Protein AF-A0A968L2I6-F1 (afdb_monomer_lite)

Foldseek 3Di:
DDDFDWDDDDPDTDGPPQFFDDDDPPDGWGFPRDDPWTKTWDDDVVIFIFTDDDPFCWGWGDHPHDIDTHGPPDDDCPDPPPPPPCCDDVRERDPAAEEAEAQDDQEFDWDDDHRYTYTHAHEDDPRHDHHHDPVVVVCVVVVDDPDDDDPQWDDDPPDIDGNDDPLFWDDDPPDIGGDPDNPPPDDDDDPDDDDPDDPPDPDDPDDDDDPDPPPDDDADPVGDDPDDDDPDDPDDPDDDDDDDDDDDDDDDDPDDDDFPDDDDPPDPDGDPVDDDDPPDDDDDDDPDPDD

Structure (mmCIF, N/CA/C/O backbone):
data_AF-A0A968L2I6-F1
#
_entry.id   AF-A0A968L2I6-F1
#
loop_
_atom_site.group_PDB
_atom_site.id
_atom_site.type_symbol
_atom_site.label_atom_id
_atom_site.label_alt_id
_atom_site.label_comp_id
_atom_site.label_asym_id
_atom_site.label_entity_id
_atom_site.label_seq_id
_atom_site.pdbx_PDB_ins_code
_atom_site.Cartn_x
_atom_site.Cartn_y
_atom_site.Cartn_z
_atom_site.occupancy
_atom_site.B_iso_or_equiv
_atom_site.auth_seq_id
_atom_site.auth_comp_id
_atom_site.auth_asym_id
_atom_site.auth_atom_id
_atom_site.pdbx_PDB_model_num
ATOM 1 N N . MET A 1 1 ? 83.872 11.710 -75.119 1.00 38.16 1 MET A N 1
ATOM 2 C CA . MET A 1 1 ? 84.542 11.880 -73.808 1.00 38.16 1 MET A CA 1
ATOM 3 C C . MET A 1 1 ? 83.505 11.707 -72.706 1.00 38.16 1 MET A C 1
ATOM 5 O O . MET A 1 1 ? 82.575 12.501 -72.658 1.00 38.16 1 MET A O 1
ATOM 9 N N . LYS A 1 2 ? 83.602 10.667 -71.866 1.00 37.38 2 LYS A N 1
ATOM 10 C CA . LYS A 1 2 ? 82.741 10.540 -70.676 1.00 37.38 2 LYS A CA 1
ATOM 11 C C . LYS A 1 2 ? 83.342 11.423 -69.576 1.00 37.38 2 LYS A C 1
ATOM 13 O O . LYS A 1 2 ? 84.478 11.194 -69.177 1.00 37.38 2 LYS A O 1
ATOM 18 N N . LYS A 1 3 ? 82.634 12.479 -69.165 1.00 39.97 3 LYS A N 1
ATOM 19 C CA . LYS A 1 3 ? 83.051 13.332 -68.042 1.00 39.97 3 LYS A CA 1
ATOM 20 C C . LYS A 1 3 ? 82.722 12.594 -66.744 1.00 39.97 3 LYS A C 1
ATOM 22 O O . LYS A 1 3 ? 81.550 12.358 -66.469 1.00 39.97 3 LYS A O 1
ATOM 27 N N . ASN A 1 4 ? 83.741 12.223 -65.975 1.00 43.00 4 ASN A N 1
ATOM 28 C CA . ASN A 1 4 ? 83.553 11.657 -64.641 1.00 43.00 4 ASN A CA 1
ATOM 29 C C . ASN A 1 4 ? 83.166 12.794 -63.685 1.00 43.00 4 ASN A C 1
ATOM 31 O O . ASN A 1 4 ? 83.882 13.792 -63.598 1.00 43.00 4 ASN A O 1
ATOM 35 N N . ILE A 1 5 ? 82.031 12.654 -63.000 1.00 48.44 5 ILE A N 1
ATOM 36 C CA . ILE A 1 5 ? 81.602 13.570 -61.939 1.00 48.44 5 ILE A CA 1
ATOM 37 C C . ILE A 1 5 ? 82.098 12.986 -60.619 1.00 48.44 5 ILE A C 1
ATOM 39 O O . ILE A 1 5 ? 81.819 11.830 -60.306 1.00 48.44 5 ILE A O 1
ATOM 43 N N . TRP A 1 6 ? 82.843 13.784 -59.864 1.00 46.41 6 TRP A N 1
ATOM 44 C CA . TRP A 1 6 ? 83.357 13.408 -58.555 1.00 46.41 6 TRP A CA 1
ATOM 45 C C . TRP A 1 6 ? 82.582 14.155 -57.478 1.00 46.41 6 TRP A C 1
ATOM 47 O O . TRP A 1 6 ? 82.423 15.372 -57.570 1.00 46.41 6 TRP A O 1
ATOM 57 N N . LEU A 1 7 ? 82.120 13.434 -56.458 1.00 48.84 7 LEU A N 1
ATOM 58 C CA . LEU A 1 7 ? 81.503 14.030 -55.280 1.00 48.84 7 LEU A CA 1
ATOM 59 C C . LEU A 1 7 ? 82.394 13.755 -54.069 1.00 48.84 7 LEU A C 1
ATOM 61 O O . LEU A 1 7 ? 82.729 12.606 -53.784 1.00 48.84 7 LEU A O 1
ATOM 65 N N . LEU A 1 8 ? 82.789 14.821 -53.377 1.00 43.03 8 LEU A N 1
ATOM 66 C CA . LEU A 1 8 ? 83.585 14.742 -52.160 1.00 43.03 8 LEU A CA 1
ATOM 67 C C . LEU A 1 8 ? 82.647 14.562 -50.968 1.00 43.03 8 LEU A C 1
ATOM 69 O O . LEU A 1 8 ? 81.871 15.462 -50.650 1.00 43.03 8 LEU A O 1
ATOM 73 N N . VAL A 1 9 ? 82.738 13.421 -50.291 1.00 43.94 9 VAL A N 1
ATOM 74 C CA . VAL A 1 9 ? 82.023 13.182 -49.034 1.00 43.94 9 VAL A CA 1
ATOM 75 C C . VAL A 1 9 ? 83.033 12.634 -48.028 1.00 43.94 9 VAL A C 1
ATOM 77 O O . VAL A 1 9 ? 83.566 11.545 -48.204 1.00 43.94 9 VAL A O 1
ATOM 80 N N . ILE A 1 10 ? 83.340 13.448 -47.009 1.00 45.69 10 ILE A N 1
ATOM 81 C CA . ILE A 1 10 ? 84.170 13.130 -45.826 1.00 45.69 10 ILE A CA 1
ATOM 82 C C . ILE A 1 10 ? 85.471 12.359 -46.134 1.00 45.69 10 ILE A C 1
ATOM 84 O O . ILE A 1 10 ? 85.678 11.224 -45.717 1.00 45.69 10 ILE A O 1
ATOM 88 N N . GLY A 1 11 ? 86.390 13.017 -46.844 1.00 44.00 11 GLY A N 1
ATOM 89 C CA . GLY A 1 11 ? 87.806 12.625 -46.870 1.00 44.00 11 GLY A CA 1
ATOM 90 C C . GLY A 1 11 ? 88.205 11.514 -47.847 1.00 44.00 11 GLY A C 1
ATOM 91 O O . GLY A 1 11 ? 89.397 11.243 -47.961 1.00 44.00 11 GLY A O 1
ATOM 92 N N . PHE A 1 12 ? 87.273 10.932 -48.606 1.00 39.78 12 PHE A N 1
ATOM 93 C CA . PHE A 1 12 ? 87.591 9.993 -49.686 1.00 39.78 12 PHE A CA 1
ATOM 94 C C . PHE A 1 12 ? 86.965 10.431 -51.016 1.00 39.78 12 PHE A C 1
ATOM 96 O O . PHE A 1 12 ? 85.845 10.940 -51.065 1.00 39.78 12 PHE A O 1
ATOM 103 N N . TRP A 1 13 ? 87.707 10.231 -52.110 1.00 39.91 13 TRP A N 1
ATOM 104 C CA . TRP A 1 13 ? 87.219 10.445 -53.473 1.00 39.91 13 TRP A CA 1
ATOM 105 C C . TRP A 1 13 ? 86.487 9.192 -53.945 1.00 39.91 13 TRP A C 1
ATOM 107 O O . TRP A 1 13 ? 87.105 8.145 -54.131 1.00 39.91 13 TRP A O 1
ATOM 117 N N . LEU A 1 14 ? 85.176 9.290 -54.158 1.00 45.28 14 LEU A N 1
ATOM 118 C CA . LEU A 1 14 ? 84.393 8.188 -54.706 1.00 45.28 14 LEU A CA 1
ATOM 119 C C . LEU A 1 14 ? 84.293 8.337 -56.232 1.00 45.28 14 LEU A C 1
ATOM 121 O O . LEU A 1 14 ? 83.717 9.305 -56.732 1.00 45.28 14 LEU A O 1
ATOM 125 N N . LEU A 1 15 ? 84.860 7.385 -56.979 1.00 43.94 15 LEU A N 1
ATOM 126 C CA . LEU A 1 15 ? 84.740 7.334 -58.437 1.00 43.94 15 LEU A CA 1
ATOM 127 C C . LEU A 1 15 ? 83.341 6.823 -58.804 1.00 43.94 15 LEU A C 1
ATOM 129 O O . LEU A 1 15 ? 83.078 5.624 -58.732 1.00 43.94 15 LEU A O 1
ATOM 133 N N . VAL A 1 16 ? 82.448 7.709 -59.246 1.00 51.69 16 VAL A N 1
ATOM 134 C CA . VAL A 1 16 ? 81.136 7.307 -59.781 1.00 51.69 16 VAL A CA 1
ATOM 135 C C . VAL A 1 16 ? 81.305 6.905 -61.250 1.00 51.69 16 VAL A C 1
ATOM 137 O O . VAL A 1 16 ? 80.946 7.629 -62.178 1.00 51.69 16 VAL A O 1
ATOM 140 N N . ALA A 1 17 ? 81.929 5.751 -61.477 1.00 42.81 17 ALA A N 1
ATOM 141 C CA . ALA A 1 17 ? 82.069 5.164 -62.803 1.00 42.81 17 ALA A CA 1
ATOM 142 C C . ALA A 1 17 ? 80.874 4.251 -63.100 1.00 42.81 17 ALA A C 1
ATOM 144 O O . ALA A 1 17 ? 80.867 3.103 -62.689 1.00 42.81 17 ALA A O 1
ATOM 145 N N . GLY A 1 18 ? 79.879 4.762 -63.830 1.00 41.84 18 GLY A N 1
ATOM 146 C CA . GLY A 1 18 ? 79.006 4.023 -64.763 1.00 41.84 18 GLY A CA 1
ATOM 147 C C . GLY A 1 18 ? 78.283 2.724 -64.355 1.00 41.84 18 GLY A C 1
ATOM 148 O O . GLY A 1 18 ? 77.650 2.141 -65.230 1.00 41.84 18 GLY A O 1
ATOM 149 N N . GLY A 1 19 ? 78.344 2.255 -63.110 1.00 46.56 19 GLY A N 1
ATOM 150 C CA . GLY A 1 19 ? 77.667 1.039 -62.659 1.00 46.56 19 GLY A CA 1
ATOM 151 C C . GLY A 1 19 ? 77.573 0.981 -61.136 1.00 46.56 19 GLY A C 1
ATOM 152 O O . GLY A 1 19 ? 78.612 1.001 -60.494 1.00 46.56 19 GLY A O 1
ATOM 153 N N . ARG A 1 20 ? 76.332 0.935 -60.616 1.00 49.66 20 ARG A N 1
ATOM 154 C CA . ARG A 1 20 ? 75.852 0.743 -59.223 1.00 49.66 20 ARG A CA 1
ATOM 155 C C . ARG A 1 20 ? 76.591 1.482 -58.087 1.00 49.66 20 ARG A C 1
ATOM 157 O O . ARG A 1 20 ? 77.805 1.425 -57.953 1.00 49.66 20 ARG A O 1
ATOM 164 N N . TRP A 1 21 ? 75.843 2.148 -57.201 1.00 48.53 21 TRP A N 1
ATOM 165 C CA . TRP A 1 21 ? 76.433 2.748 -55.994 1.00 48.53 21 TRP A CA 1
ATOM 166 C C . TRP A 1 21 ? 76.985 1.647 -55.066 1.00 48.53 21 TRP A C 1
ATOM 168 O O . TRP A 1 21 ? 76.415 0.553 -55.023 1.00 48.53 21 TRP A O 1
ATOM 178 N N . PRO A 1 22 ? 78.080 1.890 -54.320 1.00 47.41 22 PRO A N 1
ATOM 179 C CA . PRO A 1 22 ? 78.619 0.894 -53.403 1.00 47.41 22 PRO A CA 1
ATOM 180 C C . PRO A 1 22 ? 77.610 0.555 -52.298 1.00 47.41 22 PRO A C 1
ATOM 182 O O . PRO A 1 22 ? 76.972 1.432 -51.716 1.00 47.41 22 PRO A O 1
ATOM 185 N N . VAL A 1 23 ? 77.481 -0.741 -52.012 1.00 48.22 23 VAL A N 1
ATOM 186 C CA . VAL A 1 23 ? 76.658 -1.277 -50.923 1.00 48.22 23 VAL A CA 1
ATOM 187 C C . VAL A 1 23 ? 77.297 -0.883 -49.594 1.00 48.22 23 VAL A C 1
ATOM 189 O O . VAL A 1 23 ? 78.404 -1.320 -49.286 1.00 48.22 23 VAL A O 1
ATOM 192 N N . VAL A 1 24 ? 76.592 -0.095 -48.788 1.00 48.12 24 VAL A N 1
ATOM 193 C CA . VAL A 1 24 ? 76.949 0.140 -47.385 1.00 48.12 24 VAL A CA 1
ATOM 194 C C . VAL A 1 24 ? 75.884 -0.548 -46.534 1.00 48.12 24 VAL A C 1
ATOM 196 O O . VAL A 1 24 ? 74.698 -0.256 -46.668 1.00 48.12 24 VAL A O 1
ATOM 199 N N . ASN A 1 25 ? 76.301 -1.493 -45.688 1.00 41.50 25 ASN A N 1
ATOM 200 C CA . ASN A 1 25 ? 75.457 -2.194 -44.709 1.00 41.50 25 ASN A CA 1
ATOM 201 C C . ASN A 1 25 ? 74.254 -2.971 -45.294 1.00 41.50 25 ASN A C 1
ATOM 203 O O . ASN A 1 25 ? 73.130 -2.838 -44.819 1.00 41.50 25 ASN A O 1
ATOM 207 N N . ALA A 1 26 ? 74.497 -3.812 -46.306 1.00 45.78 26 ALA A N 1
ATOM 208 C CA . ALA A 1 26 ? 73.537 -4.779 -46.866 1.00 45.78 26 ALA A CA 1
ATOM 209 C C . ALA A 1 26 ? 72.272 -4.213 -47.556 1.00 45.78 26 ALA A C 1
ATOM 211 O O . ALA A 1 26 ? 71.410 -4.992 -47.960 1.00 45.78 26 ALA A O 1
ATOM 212 N N . GLN A 1 27 ? 72.174 -2.898 -47.784 1.00 46.16 27 GLN A N 1
ATOM 213 C CA . GLN A 1 27 ? 71.141 -2.314 -48.650 1.00 46.16 27 GLN A CA 1
ATOM 214 C C . GLN A 1 27 ? 71.677 -2.066 -50.067 1.00 46.16 27 GLN A C 1
ATOM 216 O O . GLN A 1 27 ? 72.746 -1.485 -50.257 1.00 46.16 27 GLN A O 1
ATOM 221 N N . THR A 1 28 ? 70.948 -2.547 -51.077 1.00 46.19 28 THR A N 1
ATOM 222 C CA . THR A 1 28 ? 71.321 -2.428 -52.492 1.00 46.19 28 THR A CA 1
ATOM 223 C C . THR A 1 28 ? 70.852 -1.078 -53.042 1.00 46.19 28 THR A C 1
ATOM 225 O O . THR A 1 28 ? 69.655 -0.842 -53.160 1.00 46.19 28 THR A O 1
ATOM 228 N N . TYR A 1 29 ? 71.789 -0.195 -53.395 1.00 48.59 29 TYR A N 1
ATOM 229 C CA . TYR A 1 29 ? 71.501 1.110 -53.999 1.00 48.59 29 TYR A CA 1
ATOM 230 C C . TYR A 1 29 ? 71.738 1.038 -55.513 1.00 48.59 29 TYR A C 1
ATOM 232 O O . TYR A 1 29 ? 72.874 1.093 -55.988 1.00 48.59 29 TYR A O 1
ATOM 240 N N . ASP A 1 30 ? 70.664 0.864 -56.282 1.00 52.38 30 ASP A N 1
ATOM 241 C CA . ASP A 1 30 ? 70.746 0.679 -57.732 1.00 52.38 30 ASP A CA 1
ATOM 242 C C . ASP A 1 30 ? 70.540 1.993 -58.496 1.00 52.38 30 ASP A C 1
ATOM 244 O O . ASP A 1 30 ? 69.590 2.724 -58.214 1.00 52.38 30 ASP A O 1
ATOM 248 N N . HIS A 1 31 ? 71.385 2.267 -59.497 1.00 52.28 31 HIS A N 1
ATOM 249 C CA . HIS A 1 31 ? 71.040 3.212 -60.562 1.00 52.28 31 HIS A CA 1
ATOM 250 C C . HIS A 1 31 ? 70.651 2.404 -61.801 1.00 52.28 31 HIS A C 1
ATOM 252 O O . HIS A 1 31 ? 71.346 1.456 -62.165 1.00 52.28 31 HIS A O 1
ATOM 258 N N . SER A 1 32 ? 69.554 2.755 -62.473 1.00 50.75 32 SER A N 1
ATOM 259 C CA . SER A 1 32 ? 69.203 2.115 -63.742 1.00 50.75 32 SER A CA 1
ATOM 260 C C . SER A 1 32 ? 70.237 2.498 -64.803 1.00 50.75 32 SER A C 1
ATOM 262 O O . SER A 1 32 ? 70.308 3.651 -65.231 1.00 50.75 32 SER A O 1
ATOM 264 N N . ALA A 1 33 ? 71.073 1.549 -65.213 1.00 45.56 33 ALA A N 1
ATOM 265 C CA . ALA A 1 33 ? 72.043 1.771 -66.275 1.00 45.56 33 ALA A CA 1
ATOM 266 C C . ALA A 1 33 ? 71.316 2.035 -67.611 1.00 45.56 33 ALA A C 1
ATOM 268 O O . ALA A 1 33 ? 70.591 1.172 -68.098 1.00 45.56 33 ALA A O 1
ATOM 269 N N . GLY A 1 34 ? 71.526 3.214 -68.214 1.00 48.66 34 GLY A N 1
ATOM 270 C CA . GLY A 1 34 ? 71.165 3.479 -69.617 1.00 48.66 34 GLY A CA 1
ATOM 271 C C . GLY A 1 34 ? 70.007 4.444 -69.901 1.00 48.66 34 GLY A C 1
ATOM 272 O O . GLY A 1 34 ? 69.672 4.615 -71.068 1.00 48.66 34 GLY A O 1
ATOM 273 N N . THR A 1 35 ? 69.421 5.117 -68.908 1.00 44.59 35 THR A N 1
ATOM 274 C CA . THR A 1 35 ? 68.428 6.187 -69.140 1.00 44.59 35 THR A CA 1
ATOM 275 C C . THR A 1 35 ? 68.998 7.554 -68.746 1.00 44.59 35 THR A C 1
ATOM 277 O O . THR A 1 35 ? 69.835 7.653 -67.851 1.00 44.59 35 THR A O 1
ATOM 280 N N . SER A 1 36 ? 68.574 8.630 -69.417 1.00 51.94 36 SER A N 1
ATOM 281 C CA . SER A 1 36 ? 69.096 9.998 -69.221 1.00 51.94 36 SER A CA 1
ATOM 282 C C . SER A 1 36 ? 68.835 10.612 -67.830 1.00 51.94 36 SER A C 1
ATOM 284 O O . SER A 1 36 ? 69.220 11.755 -67.596 1.00 51.94 36 SER A O 1
ATOM 286 N N . TYR A 1 37 ? 68.208 9.878 -66.902 1.00 53.94 37 TYR A N 1
ATOM 287 C CA . TYR A 1 37 ? 67.769 10.369 -65.593 1.00 53.94 37 TYR A CA 1
ATOM 288 C C . TYR A 1 37 ? 68.077 9.324 -64.503 1.00 53.94 37 TYR A C 1
ATOM 290 O O . TYR A 1 37 ? 67.321 8.363 -64.356 1.00 53.94 37 TYR A O 1
ATOM 298 N N . PRO A 1 38 ? 69.189 9.457 -63.753 1.00 52.75 38 PRO A N 1
ATOM 299 C CA . PRO A 1 38 ? 69.567 8.474 -62.744 1.00 52.75 38 PRO A CA 1
ATOM 300 C C . PRO A 1 38 ? 68.576 8.488 -61.576 1.00 52.75 38 PRO A C 1
ATOM 302 O O . PRO A 1 38 ? 68.307 9.539 -60.995 1.00 52.75 38 PRO A O 1
ATOM 305 N N . SER A 1 39 ? 68.052 7.314 -61.226 1.00 57.56 39 SER A N 1
ATOM 306 C CA . SER A 1 39 ? 67.216 7.109 -60.045 1.00 57.56 39 SER A CA 1
ATOM 307 C C . SER A 1 39 ? 68.041 6.698 -58.825 1.00 57.56 39 SER A C 1
ATOM 309 O O . SER A 1 39 ? 69.108 6.097 -58.965 1.00 57.56 39 SER A O 1
ATOM 311 N N . PHE A 1 40 ? 67.531 6.979 -57.629 1.00 64.12 40 PHE A N 1
ATOM 312 C CA . PHE A 1 40 ? 68.106 6.532 -56.360 1.00 64.12 40 PHE A CA 1
ATOM 313 C C . PHE A 1 40 ? 67.032 5.865 -55.501 1.00 64.12 40 PHE A C 1
ATOM 315 O O . PHE A 1 40 ? 65.974 6.445 -55.296 1.00 64.12 40 PHE A O 1
ATOM 322 N N . ARG A 1 41 ? 67.299 4.666 -54.977 1.00 57.50 41 ARG A N 1
ATOM 323 C CA . ARG A 1 41 ? 66.356 3.891 -54.153 1.00 57.50 41 ARG A CA 1
ATOM 324 C C . ARG A 1 41 ? 66.873 3.738 -52.734 1.00 57.50 41 ARG A C 1
ATOM 326 O O . ARG A 1 41 ? 68.040 3.416 -52.566 1.00 57.50 41 ARG A O 1
ATOM 333 N N . ILE A 1 42 ? 66.013 3.899 -51.731 1.00 62.28 42 ILE A N 1
ATOM 334 C CA . ILE A 1 42 ? 66.326 3.593 -50.328 1.00 62.28 42 ILE A CA 1
ATOM 335 C C . ILE A 1 42 ? 65.386 2.486 -49.836 1.00 62.28 42 ILE A C 1
ATOM 337 O O . ILE A 1 42 ? 64.168 2.659 -49.865 1.00 62.28 42 ILE A O 1
ATOM 341 N N . GLY A 1 43 ? 65.947 1.378 -49.339 1.00 52.81 43 GLY A N 1
ATOM 342 C CA . GLY A 1 43 ? 65.196 0.276 -48.722 1.00 52.81 43 GLY A CA 1
ATOM 343 C C . GLY A 1 43 ? 65.043 -0.979 -49.590 1.00 52.81 43 GLY A C 1
ATOM 344 O O . GLY A 1 43 ? 65.490 -1.029 -50.732 1.00 52.81 43 GLY A O 1
ATOM 345 N N . VAL A 1 44 ? 64.417 -2.004 -49.009 1.00 55.31 44 VAL A N 1
ATOM 346 C CA . VAL A 1 44 ? 63.922 -3.212 -49.695 1.00 55.31 44 VAL A CA 1
ATOM 347 C C . VAL A 1 44 ? 62.393 -3.161 -49.703 1.00 55.31 44 VAL A C 1
ATOM 349 O O . VAL A 1 44 ? 61.829 -2.473 -48.857 1.00 55.31 44 VAL A O 1
ATOM 352 N N . ASP A 1 45 ? 61.736 -3.834 -50.651 1.00 46.28 45 ASP A N 1
ATOM 353 C CA . ASP A 1 45 ? 60.290 -3.696 -50.884 1.00 46.28 45 ASP A CA 1
ATOM 354 C C . ASP A 1 45 ? 59.433 -3.728 -49.593 1.00 46.28 45 ASP A C 1
ATOM 356 O O . ASP A 1 45 ? 59.535 -4.689 -48.823 1.00 46.28 45 ASP A O 1
ATOM 360 N N . PRO A 1 46 ? 58.556 -2.724 -49.363 1.00 52.38 46 PRO A N 1
ATOM 361 C CA . PRO A 1 46 ? 58.361 -1.522 -50.180 1.00 52.38 46 PRO A CA 1
ATOM 362 C C . PRO A 1 46 ? 59.516 -0.513 -50.015 1.00 52.38 46 PRO A C 1
ATOM 364 O O . PRO A 1 46 ? 59.815 -0.068 -48.907 1.00 52.38 46 PRO A O 1
ATOM 367 N N . TYR A 1 47 ? 60.145 -0.127 -51.130 1.00 50.31 47 TYR A N 1
ATOM 368 C CA . TYR A 1 47 ? 61.264 0.824 -51.160 1.00 50.31 47 TYR A CA 1
ATOM 369 C C . TYR A 1 47 ? 60.809 2.244 -51.524 1.00 50.31 47 TYR A C 1
ATOM 371 O O . TYR A 1 47 ? 59.765 2.447 -52.137 1.00 50.31 47 TYR A O 1
ATOM 379 N N . LEU A 1 48 ? 61.631 3.239 -51.192 1.00 58.19 48 LEU A N 1
ATOM 380 C CA . LEU A 1 48 ? 61.440 4.631 -51.596 1.00 58.19 48 LEU A CA 1
ATOM 381 C C . LEU A 1 48 ? 62.297 4.928 -52.841 1.00 58.19 48 LEU A C 1
ATOM 383 O O . LEU A 1 48 ? 63.522 4.950 -52.735 1.00 58.19 48 LEU A O 1
ATOM 387 N N . ASP A 1 49 ? 61.680 5.127 -54.013 1.00 58.16 49 ASP A N 1
ATOM 388 C CA . ASP A 1 49 ? 62.377 5.463 -55.274 1.00 58.16 49 ASP A CA 1
ATOM 389 C C . ASP A 1 49 ? 62.383 6.968 -55.534 1.00 58.16 49 ASP A C 1
ATOM 391 O O . ASP A 1 49 ? 61.326 7.583 -55.549 1.00 58.16 49 ASP A O 1
ATOM 395 N N . PHE A 1 50 ? 63.532 7.548 -55.850 1.00 62.09 50 PHE A N 1
ATOM 396 C CA . PHE A 1 50 ? 63.677 8.923 -56.311 1.00 62.09 50 PHE A CA 1
ATOM 397 C C . PHE A 1 50 ? 64.020 8.893 -57.800 1.00 62.09 50 PHE A C 1
ATOM 399 O O . PHE A 1 50 ? 65.158 8.612 -58.168 1.00 62.09 50 PHE A O 1
ATOM 406 N N . GLN A 1 51 ? 63.044 9.185 -58.665 1.00 58.56 51 GLN A N 1
ATOM 407 C CA . GLN A 1 51 ? 63.233 9.221 -60.120 1.00 58.56 51 GLN A CA 1
ATOM 408 C C . GLN A 1 51 ? 62.987 10.636 -60.662 1.00 58.56 51 GLN A C 1
ATOM 410 O O . GLN A 1 51 ? 61.879 11.151 -60.485 1.00 58.56 51 GLN A O 1
ATOM 415 N N . PRO A 1 52 ? 63.952 11.271 -61.352 1.00 52.94 52 PRO A N 1
ATOM 416 C CA . PRO A 1 52 ? 63.668 12.476 -62.118 1.00 52.94 52 PRO A CA 1
ATOM 417 C C . PRO A 1 52 ? 62.828 12.091 -63.343 1.00 52.94 52 PRO A C 1
ATOM 419 O O . PRO A 1 52 ? 63.252 11.271 -64.154 1.00 52.94 52 PRO A O 1
ATOM 422 N N . THR A 1 53 ? 61.633 12.664 -63.496 1.00 52.44 53 THR A N 1
ATOM 423 C CA . THR A 1 53 ? 60.879 12.578 -64.760 1.00 52.44 53 THR A CA 1
ATOM 424 C C . THR A 1 53 ? 61.288 13.722 -65.673 1.00 52.44 53 THR A C 1
ATOM 426 O O . THR A 1 53 ? 61.635 14.800 -65.191 1.00 52.44 53 THR A O 1
ATOM 429 N N . ALA A 1 54 ? 61.255 13.466 -66.982 1.00 53.62 54 ALA A N 1
ATOM 430 C CA . ALA A 1 54 ? 61.984 14.223 -67.992 1.00 53.62 54 ALA A CA 1
ATOM 431 C C . ALA A 1 54 ? 61.736 15.742 -68.039 1.00 53.62 54 ALA A C 1
ATOM 433 O O . ALA A 1 54 ? 62.541 16.400 -68.680 1.00 53.62 54 ALA A O 1
ATOM 434 N N . ASP A 1 55 ? 60.724 16.309 -67.359 1.00 47.88 55 ASP A N 1
ATOM 435 C CA . ASP A 1 55 ? 60.449 17.751 -67.480 1.00 47.88 55 ASP A CA 1
ATOM 436 C C . ASP A 1 55 ? 59.704 18.471 -66.331 1.00 47.88 55 ASP A C 1
ATOM 438 O O . ASP A 1 55 ? 59.136 19.535 -66.557 1.00 47.88 55 ASP A O 1
ATOM 442 N N . THR A 1 56 ? 59.677 17.989 -65.078 1.00 46.00 56 THR A N 1
ATOM 443 C CA . THR A 1 56 ? 58.929 18.747 -64.029 1.00 46.00 56 THR A CA 1
ATOM 444 C C . THR A 1 56 ? 59.572 18.901 -62.650 1.00 46.00 56 THR A C 1
ATOM 446 O O . THR A 1 56 ? 58.974 19.531 -61.779 1.00 46.00 56 THR A O 1
ATOM 449 N N . GLY A 1 57 ? 60.797 18.415 -62.410 1.00 50.81 57 GLY A N 1
ATOM 450 C CA . GLY A 1 57 ? 61.445 18.593 -61.098 1.00 50.81 57 GLY A CA 1
ATOM 451 C C . GLY A 1 57 ? 60.623 18.003 -59.944 1.00 50.81 57 GLY A C 1
ATOM 452 O O . GLY A 1 57 ? 60.614 18.553 -58.842 1.00 50.81 57 GLY A O 1
ATOM 453 N N . LEU A 1 58 ? 59.886 16.922 -60.211 1.00 53.66 58 LEU A N 1
ATOM 454 C CA . LEU A 1 58 ? 59.051 16.245 -59.231 1.00 53.66 58 LEU A CA 1
ATOM 455 C C . LEU A 1 58 ? 59.795 15.030 -58.646 1.00 53.66 58 LEU A C 1
ATOM 457 O O . LEU A 1 58 ? 60.346 14.230 -59.399 1.00 53.66 58 LEU A O 1
ATOM 461 N N . VAL A 1 59 ? 59.771 14.846 -57.323 1.00 63.50 59 VAL A N 1
ATOM 462 C CA . VAL A 1 59 ? 60.182 13.591 -56.667 1.00 63.50 59 VAL A CA 1
ATOM 463 C C . VAL A 1 59 ? 58.997 12.627 -56.680 1.00 63.50 59 VAL A C 1
ATOM 465 O O . VAL A 1 59 ? 57.955 12.933 -56.102 1.00 63.50 59 VAL A O 1
ATOM 468 N N . LYS A 1 60 ? 59.139 11.470 -57.333 1.00 59.75 60 LYS A N 1
ATOM 469 C CA . LYS A 1 60 ? 58.180 10.358 -57.230 1.00 59.75 60 LYS A CA 1
ATOM 470 C C . LYS A 1 60 ? 58.349 9.676 -55.862 1.00 59.75 60 LYS A C 1
ATOM 472 O O . LYS A 1 60 ? 59.471 9.516 -55.419 1.00 59.75 60 LYS A O 1
ATOM 477 N N . ILE A 1 61 ? 57.266 9.295 -55.191 1.00 65.75 61 ILE A N 1
ATOM 478 C CA . ILE A 1 61 ? 57.262 8.429 -54.000 1.00 65.75 61 ILE A CA 1
ATOM 479 C C . ILE A 1 61 ? 56.259 7.312 -54.273 1.00 65.75 61 ILE A C 1
ATOM 481 O O . ILE A 1 61 ? 55.113 7.599 -54.628 1.00 65.75 61 ILE A O 1
ATOM 485 N N . GLU A 1 62 ? 56.687 6.059 -54.125 1.00 55.28 62 GLU A N 1
ATOM 486 C CA . GLU A 1 62 ? 55.860 4.873 -54.353 1.00 55.28 62 GLU A CA 1
ATOM 487 C C . GLU A 1 62 ? 55.877 3.972 -53.115 1.00 55.28 62 GLU A C 1
ATOM 489 O O . GLU A 1 62 ? 56.939 3.589 -52.644 1.00 55.28 62 GLU A O 1
ATOM 494 N N . LEU A 1 63 ? 54.700 3.674 -52.562 1.00 59.53 63 LEU A N 1
ATOM 495 C CA . LEU A 1 63 ? 54.521 2.822 -51.381 1.00 59.53 63 LEU A CA 1
ATOM 496 C C . LEU A 1 63 ? 53.280 1.951 -51.597 1.00 59.53 63 LEU A C 1
ATOM 498 O O . LEU A 1 63 ? 52.180 2.477 -51.771 1.00 59.53 63 LEU A O 1
ATOM 502 N N . ASN A 1 64 ? 53.451 0.624 -51.588 1.00 50.97 64 ASN A N 1
ATOM 503 C CA . ASN A 1 64 ? 52.371 -0.369 -51.713 1.00 50.97 64 ASN A CA 1
ATOM 504 C C . ASN A 1 64 ? 51.378 -0.092 -52.867 1.00 50.97 64 ASN A C 1
ATOM 506 O O . ASN A 1 64 ? 50.164 -0.181 -52.686 1.00 50.97 64 ASN A O 1
ATOM 510 N N . GLY A 1 65 ? 51.892 0.270 -54.048 1.00 57.59 65 GLY A N 1
ATOM 511 C CA . GLY A 1 65 ? 51.092 0.482 -55.263 1.00 57.59 65 GLY A CA 1
ATOM 512 C C . GLY A 1 65 ? 50.479 1.879 -55.429 1.00 57.59 65 GLY A C 1
ATOM 513 O O . GLY A 1 65 ? 49.794 2.118 -56.421 1.00 57.59 65 GLY A O 1
ATOM 514 N N . TYR A 1 66 ? 50.731 2.818 -54.511 1.00 54.41 66 TYR A N 1
ATOM 515 C CA . TYR A 1 66 ? 50.338 4.223 -54.667 1.00 54.41 66 TYR A CA 1
ATOM 516 C C . TYR A 1 66 ? 51.535 5.096 -55.040 1.00 54.41 66 TYR A C 1
ATOM 518 O O . TYR A 1 66 ? 52.537 5.113 -54.328 1.00 54.41 66 TYR A O 1
ATOM 526 N N . VAL A 1 67 ? 51.398 5.865 -56.126 1.00 61.25 67 VAL A N 1
ATOM 527 C CA . VAL A 1 67 ? 52.422 6.777 -56.657 1.00 61.25 67 VAL A CA 1
ATOM 528 C C . VAL A 1 67 ? 51.994 8.234 -56.462 1.00 61.25 67 VAL A C 1
ATOM 530 O O . VAL A 1 67 ? 50.911 8.622 -56.900 1.00 61.25 67 VAL A O 1
ATOM 533 N N . LYS A 1 68 ? 52.856 9.072 -55.872 1.00 66.81 68 LYS A N 1
ATOM 534 C CA . LYS A 1 68 ? 52.664 10.535 -55.793 1.00 66.81 68 LYS A CA 1
ATOM 535 C C . LYS A 1 68 ? 53.924 11.280 -56.243 1.00 66.81 68 LYS A C 1
ATOM 537 O O . LYS A 1 68 ? 55.031 10.825 -55.983 1.00 66.81 68 LYS A O 1
ATOM 542 N N . TYR A 1 69 ? 53.750 12.428 -56.896 1.00 63.09 69 TYR A N 1
ATOM 543 C CA . TYR A 1 69 ? 54.833 13.269 -57.420 1.00 63.09 69 TYR A CA 1
ATOM 544 C C . TYR A 1 69 ? 54.870 14.612 -56.661 1.00 63.09 69 TYR A C 1
ATOM 546 O O . TYR A 1 69 ? 53.845 15.285 -56.564 1.00 63.09 69 TYR A O 1
ATOM 554 N N . LEU A 1 70 ? 56.019 14.996 -56.092 1.00 62.97 70 LEU A N 1
ATOM 555 C CA . LEU A 1 70 ? 56.206 16.200 -55.262 1.00 62.97 70 LEU A CA 1
ATOM 556 C C . LEU A 1 70 ? 57.046 17.257 -55.984 1.00 62.97 70 LEU A C 1
ATOM 558 O O . LEU A 1 70 ? 58.196 16.981 -56.304 1.00 62.97 70 LEU A O 1
ATOM 562 N N . ALA A 1 71 ? 56.527 18.471 -56.189 1.00 56.88 71 ALA A N 1
ATOM 563 C CA . ALA A 1 71 ? 57.285 19.541 -56.843 1.00 56.88 71 ALA A CA 1
ATOM 564 C C . ALA A 1 71 ? 58.344 20.157 -55.929 1.00 56.88 71 ALA A C 1
ATOM 566 O O . ALA A 1 71 ? 58.060 20.555 -54.802 1.00 56.88 71 ALA A O 1
ATOM 567 N N . THR A 1 72 ? 59.565 20.298 -56.446 1.00 56.31 72 THR A N 1
ATOM 568 C CA . THR A 1 72 ? 60.759 20.763 -55.715 1.00 56.31 72 THR A CA 1
ATOM 569 C C . THR A 1 72 ? 60.798 22.263 -55.386 1.00 56.31 72 THR A C 1
ATOM 571 O O . THR A 1 72 ? 61.820 22.756 -54.912 1.00 56.31 72 THR A O 1
ATOM 574 N N . LYS A 1 73 ? 59.696 23.010 -55.539 1.00 48.44 73 LYS A N 1
ATOM 575 C CA . LYS A 1 73 ? 59.584 24.368 -54.982 1.00 48.44 73 LYS A CA 1
ATOM 576 C C . LYS A 1 73 ? 58.343 24.525 -54.110 1.00 48.44 73 LYS A C 1
ATOM 578 O O . LYS A 1 73 ? 57.224 24.530 -54.608 1.00 48.44 73 LYS A O 1
ATOM 583 N N . GLY A 1 74 ? 58.578 24.731 -52.813 1.00 47.56 74 GLY A N 1
ATOM 584 C CA . GLY A 1 74 ? 57.605 25.338 -51.901 1.00 47.56 74 GLY A CA 1
ATOM 585 C C . GLY A 1 74 ? 56.675 24.400 -51.130 1.00 47.56 74 GLY A C 1
ATOM 586 O O . GLY A 1 74 ? 55.829 24.903 -50.400 1.00 47.56 74 GLY A O 1
ATOM 587 N N . TRP A 1 75 ? 56.826 23.077 -51.219 1.00 47.19 75 TRP A N 1
ATOM 588 C CA . TRP A 1 75 ? 55.979 22.150 -50.461 1.00 47.19 75 TRP A CA 1
ATOM 589 C C . TRP A 1 75 ? 56.731 21.549 -49.269 1.00 47.19 75 TRP A C 1
ATOM 591 O O . TRP A 1 75 ? 57.654 20.755 -49.435 1.00 47.19 75 TRP A O 1
ATOM 601 N N . VAL A 1 76 ? 56.302 21.900 -48.053 1.00 49.25 76 VAL A N 1
ATOM 602 C CA . VAL A 1 76 ? 56.450 21.026 -46.878 1.00 49.25 76 VAL A CA 1
ATOM 603 C C . VAL A 1 76 ? 55.613 19.777 -47.158 1.00 49.25 76 VAL A C 1
ATOM 605 O O . VAL A 1 76 ? 54.550 19.883 -47.771 1.00 49.25 76 VAL A O 1
ATOM 608 N N . LEU A 1 77 ? 56.061 18.598 -46.720 1.00 54.94 77 LEU A N 1
ATOM 609 C CA . LEU A 1 77 ? 55.235 17.387 -46.687 1.00 54.94 77 LEU A CA 1
ATOM 610 C C . LEU A 1 77 ? 54.044 17.610 -45.736 1.00 54.94 77 LEU A C 1
ATOM 612 O O . LEU A 1 77 ? 54.020 17.150 -44.599 1.00 54.94 77 LEU A O 1
ATOM 616 N N . GLN A 1 78 ? 53.041 18.354 -46.183 1.00 59.09 78 GLN A N 1
ATOM 617 C CA . GLN A 1 78 ? 51.797 18.508 -45.462 1.00 59.09 78 GLN A CA 1
ATOM 618 C C . GLN A 1 78 ? 50.909 17.336 -45.879 1.00 59.09 78 GLN A C 1
ATOM 620 O O . GLN A 1 78 ? 50.209 17.386 -46.885 1.00 59.09 78 GLN A O 1
ATOM 625 N N . HIS A 1 79 ? 51.027 16.247 -45.111 1.00 50.66 79 HIS A N 1
ATOM 626 C CA . HIS A 1 79 ? 50.269 14.997 -45.217 1.00 50.66 79 HIS A CA 1
ATOM 627 C C . HIS A 1 79 ? 50.428 14.219 -46.545 1.00 50.66 79 HIS A C 1
ATOM 629 O O . HIS A 1 79 ? 49.706 14.421 -47.523 1.00 50.66 79 HIS A O 1
ATOM 635 N N . ILE A 1 80 ? 51.261 13.170 -46.543 1.00 57.03 80 ILE A N 1
ATOM 636 C CA . ILE A 1 80 ? 50.825 11.934 -47.208 1.00 57.03 80 ILE A CA 1
ATOM 637 C C . ILE A 1 80 ? 49.805 11.344 -46.241 1.00 57.03 80 ILE A C 1
ATOM 639 O O . ILE A 1 80 ? 50.174 10.720 -45.252 1.00 57.03 80 ILE A O 1
ATOM 643 N N . ALA A 1 81 ? 48.520 11.614 -46.457 1.00 54.25 81 ALA A N 1
ATOM 644 C CA . ALA A 1 81 ? 47.481 10.910 -45.726 1.00 54.25 81 ALA A CA 1
ATOM 645 C C . ALA A 1 81 ? 47.486 9.443 -46.189 1.00 54.25 81 ALA A C 1
ATOM 647 O O . ALA A 1 81 ? 46.703 9.051 -47.044 1.00 54.25 81 ALA A O 1
ATOM 648 N N . THR A 1 82 ? 48.378 8.620 -45.632 1.00 50.62 82 THR A N 1
ATOM 649 C CA . THR A 1 82 ? 48.297 7.151 -45.692 1.00 50.62 82 THR A CA 1
ATOM 650 C C . THR A 1 82 ? 47.304 6.614 -44.665 1.00 50.62 82 THR A C 1
ATOM 652 O O . THR A 1 82 ? 47.409 5.472 -44.221 1.00 50.62 82 THR A O 1
ATOM 655 N N . GLY A 1 83 ? 46.326 7.426 -44.260 1.00 53.22 83 GLY A N 1
ATOM 656 C CA . GLY A 1 83 ? 45.183 6.903 -43.548 1.00 53.22 83 GLY A CA 1
ATOM 657 C C . GLY A 1 83 ? 44.471 5.966 -44.507 1.00 53.22 83 GLY A C 1
ATOM 658 O O . GLY A 1 83 ? 43.881 6.418 -45.486 1.00 53.22 83 GLY A O 1
ATOM 659 N N . SER A 1 84 ? 44.499 4.665 -44.229 1.00 63.56 84 SER A N 1
ATOM 660 C CA . SER A 1 84 ? 43.393 3.809 -44.645 1.00 63.56 84 SER A CA 1
ATOM 661 C C . SER A 1 84 ? 42.160 4.338 -43.916 1.00 63.56 84 SER A C 1
ATOM 663 O O . SER A 1 84 ? 41.802 3.837 -42.856 1.00 63.56 84 SER A O 1
ATOM 665 N N . GLY A 1 85 ? 41.582 5.430 -44.426 1.00 73.50 85 GLY A N 1
ATOM 666 C CA . GLY A 1 85 ? 40.317 5.957 -43.946 1.00 73.50 85 GLY A CA 1
ATOM 667 C C . GLY A 1 85 ? 39.251 4.875 -44.058 1.00 73.50 85 GLY A C 1
ATOM 668 O O . GLY A 1 85 ? 39.486 3.808 -44.630 1.00 73.50 85 GLY A O 1
ATOM 669 N N . ILE A 1 86 ? 38.072 5.135 -43.507 1.00 79.00 86 ILE A N 1
ATOM 670 C CA . ILE A 1 86 ? 36.942 4.214 -43.628 1.00 79.00 86 ILE A CA 1
ATOM 671 C C . ILE A 1 86 ? 36.696 3.953 -45.125 1.00 79.00 86 ILE A C 1
ATOM 673 O O . ILE A 1 86 ? 36.241 4.839 -45.840 1.00 79.00 86 ILE A O 1
ATOM 677 N N . LYS A 1 87 ? 37.064 2.755 -45.603 1.00 82.44 87 LYS A N 1
ATOM 678 C CA . LYS A 1 87 ? 36.894 2.343 -47.010 1.00 82.44 87 LYS A CA 1
ATOM 679 C C . LYS A 1 87 ? 35.476 1.866 -47.287 1.00 82.44 87 LYS A C 1
ATOM 681 O O . LYS A 1 87 ? 34.991 1.995 -48.402 1.00 82.44 87 LYS A O 1
ATOM 686 N N . HIS A 1 88 ? 34.841 1.315 -46.255 1.00 87.00 88 HIS A N 1
ATOM 687 C CA . HIS A 1 88 ? 33.438 0.952 -46.260 1.00 87.00 88 HIS A CA 1
ATOM 688 C C . HIS A 1 88 ? 32.839 1.237 -44.886 1.00 87.00 88 HIS A C 1
ATOM 690 O O . HIS A 1 88 ? 33.446 0.886 -43.872 1.00 87.00 88 HIS A O 1
ATOM 696 N N . LEU A 1 89 ? 31.637 1.803 -44.840 1.00 91.44 89 LEU A N 1
ATOM 697 C CA . LEU A 1 89 ? 30.803 1.814 -43.641 1.00 91.44 89 LEU A CA 1
ATOM 698 C C . LEU A 1 89 ? 29.624 0.884 -43.909 1.00 91.44 89 LEU A C 1
ATOM 700 O O . LEU A 1 89 ? 28.917 1.062 -44.891 1.00 91.44 89 LEU A O 1
ATOM 704 N N . ASN A 1 90 ? 29.472 -0.168 -43.101 1.00 92.12 90 ASN A N 1
ATOM 705 C CA . ASN A 1 90 ? 28.422 -1.184 -43.258 1.00 92.12 90 ASN A CA 1
ATOM 706 C C . ASN A 1 90 ? 28.195 -1.656 -44.721 1.00 92.12 90 ASN A C 1
ATOM 708 O O . ASN A 1 90 ? 27.061 -1.753 -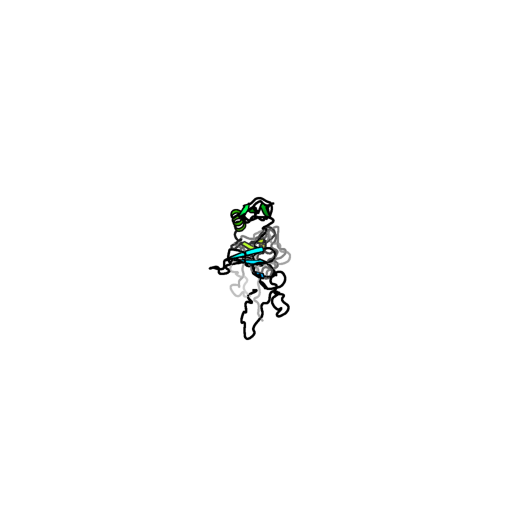45.184 1.00 92.12 90 ASN A O 1
ATOM 712 N N . GLY A 1 91 ? 29.284 -1.880 -45.469 1.00 90.44 91 GLY A N 1
ATOM 713 C CA . GLY A 1 91 ? 29.254 -2.336 -46.867 1.00 90.44 91 GLY A CA 1
ATOM 714 C C . GLY A 1 91 ? 29.199 -1.243 -47.948 1.00 90.44 91 GLY A C 1
ATOM 715 O O . GLY A 1 91 ? 29.381 -1.565 -49.118 1.00 90.44 91 GLY A O 1
ATOM 716 N N . LEU A 1 92 ? 29.018 0.035 -47.598 1.00 93.25 92 LEU A N 1
ATOM 717 C CA . LEU A 1 92 ? 28.943 1.150 -48.556 1.00 93.25 92 LEU A CA 1
ATOM 718 C C . LEU A 1 92 ? 30.306 1.834 -48.727 1.00 93.25 92 LEU A C 1
ATOM 720 O O . LEU A 1 92 ? 30.928 2.187 -47.729 1.00 93.25 92 LEU A O 1
ATOM 724 N N . SER A 1 93 ? 30.771 2.010 -49.971 1.00 90.12 93 SER A N 1
ATOM 725 C CA . SER A 1 93 ? 32.102 2.555 -50.321 1.00 90.12 93 SER A CA 1
ATOM 726 C C . SER A 1 93 ? 32.115 4.019 -50.755 1.00 90.12 93 SER A C 1
ATOM 728 O O . SER A 1 93 ? 33.185 4.572 -51.010 1.00 90.12 93 SER A O 1
ATOM 730 N N . ASP A 1 94 ? 30.944 4.632 -50.909 1.00 90.00 94 ASP A N 1
ATOM 731 C CA . ASP A 1 94 ? 30.862 6.020 -51.347 1.00 90.00 94 ASP A CA 1
ATOM 732 C C . ASP A 1 94 ? 31.545 6.946 -50.334 1.00 90.00 94 ASP A C 1
ATOM 734 O O . ASP A 1 94 ? 31.458 6.761 -49.117 1.00 90.00 94 ASP A O 1
ATOM 738 N N . SER A 1 95 ? 32.243 7.959 -50.846 1.00 86.88 95 SER A N 1
ATOM 739 C CA . SER A 1 95 ? 33.028 8.890 -50.027 1.00 86.88 95 SER A CA 1
ATOM 740 C C . SER A 1 95 ? 32.162 9.816 -49.172 1.00 86.88 95 SER A C 1
ATOM 742 O O . SER A 1 95 ? 32.640 10.372 -48.185 1.00 86.88 95 SER A O 1
ATOM 744 N N . THR A 1 96 ? 30.891 9.978 -49.544 1.00 89.19 96 THR A N 1
ATOM 745 C CA . THR A 1 96 ? 29.893 10.716 -48.773 1.00 89.19 96 THR A CA 1
ATOM 746 C C . THR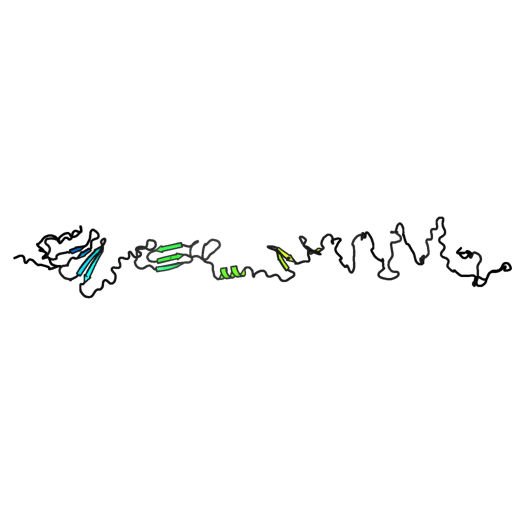 A 1 96 ? 29.005 9.717 -48.051 1.00 89.19 96 THR A C 1
ATOM 748 O O . THR A 1 96 ? 28.366 8.892 -48.693 1.00 89.19 96 THR A O 1
ATOM 751 N N . GLN A 1 97 ? 28.945 9.814 -46.725 1.00 94.62 97 GLN A N 1
ATOM 752 C CA . GLN A 1 97 ? 28.064 9.005 -45.889 1.00 94.62 97 GLN A CA 1
ATOM 753 C C . GLN A 1 97 ? 27.188 9.927 -45.045 1.00 94.62 97 GLN A C 1
ATOM 755 O O . GLN A 1 97 ? 27.672 10.900 -44.467 1.00 94.62 97 GLN A O 1
ATOM 760 N N . THR A 1 98 ? 25.897 9.628 -44.980 1.00 95.44 98 THR A N 1
ATOM 761 C CA . THR A 1 98 ? 24.890 10.418 -44.270 1.00 95.44 98 THR A CA 1
ATOM 762 C C . THR A 1 98 ? 24.188 9.546 -43.242 1.00 95.44 98 THR A C 1
ATOM 764 O O . THR A 1 98 ? 23.778 8.427 -43.541 1.00 95.44 98 THR A O 1
ATOM 767 N N . PHE A 1 99 ? 24.007 10.058 -42.028 1.00 97.44 99 PHE A N 1
ATOM 768 C CA . PHE A 1 99 ? 23.196 9.387 -41.019 1.00 97.44 99 PHE A CA 1
ATOM 769 C C . PHE A 1 99 ? 21.753 9.875 -41.071 1.00 97.44 99 PHE A C 1
ATOM 771 O O . PHE A 1 99 ? 21.488 11.072 -41.157 1.00 97.44 99 PHE A O 1
ATOM 778 N N . ALA A 1 100 ? 20.825 8.932 -40.980 1.00 98.00 100 ALA A N 1
ATOM 779 C CA . ALA A 1 100 ? 19.401 9.191 -40.847 1.00 98.00 100 ALA A CA 1
ATOM 780 C C . ALA A 1 100 ? 18.841 8.436 -39.637 1.00 98.00 100 ALA A C 1
ATOM 782 O O . ALA A 1 100 ? 19.443 7.480 -39.143 1.00 98.00 100 ALA A O 1
ATOM 783 N N . ILE A 1 101 ? 17.665 8.851 -39.177 1.00 97.69 101 ILE A N 1
ATOM 784 C CA . ILE A 1 101 ? 16.913 8.158 -38.130 1.00 97.69 101 ILE A CA 1
ATOM 785 C C . ILE A 1 101 ? 15.550 7.730 -38.660 1.00 97.69 101 ILE A C 1
ATOM 787 O O . ILE A 1 101 ? 14.983 8.379 -39.536 1.00 97.69 101 ILE A O 1
ATOM 791 N N . ASP A 1 102 ? 15.017 6.658 -38.094 1.00 97.31 102 ASP A N 1
ATOM 792 C CA . ASP A 1 102 ? 13.669 6.158 -38.351 1.00 97.31 102 ASP A CA 1
ATOM 793 C C . ASP A 1 102 ? 13.126 5.518 -37.058 1.00 97.31 102 ASP A C 1
ATOM 795 O O . ASP A 1 102 ? 13.881 5.126 -36.165 1.00 97.31 102 ASP A O 1
ATOM 799 N N . THR A 1 103 ? 11.808 5.466 -36.912 1.00 96.69 103 THR A N 1
ATOM 800 C CA . THR A 1 103 ? 11.097 4.865 -35.775 1.00 96.69 103 THR A CA 1
ATOM 801 C C . THR A 1 103 ? 10.299 3.619 -36.168 1.00 96.69 103 THR A C 1
ATOM 803 O O . THR A 1 103 ? 9.557 3.087 -35.342 1.00 96.69 103 THR A O 1
ATOM 806 N N . SER A 1 104 ? 10.436 3.140 -37.407 1.00 95.19 104 SER A N 1
ATOM 807 C CA . SER A 1 104 ? 9.918 1.841 -37.839 1.00 95.19 104 SER A CA 1
ATOM 808 C C . SER A 1 104 ? 10.730 0.665 -37.266 1.00 95.19 104 SER A C 1
ATOM 810 O O . SER A 1 104 ? 11.858 0.838 -36.804 1.00 95.19 104 SER A O 1
ATOM 812 N N . GLY A 1 105 ? 10.160 -0.544 -37.314 1.00 95.56 105 GLY A N 1
ATOM 813 C CA . GLY A 1 105 ? 10.794 -1.779 -36.835 1.00 95.56 105 GLY A CA 1
ATOM 814 C C . GLY A 1 105 ? 10.311 -2.241 -35.456 1.00 95.56 105 GLY A C 1
ATOM 815 O O . GLY A 1 105 ? 9.584 -1.531 -34.762 1.00 95.56 105 GLY A O 1
ATOM 816 N N . THR A 1 106 ? 10.700 -3.463 -35.086 1.00 96.69 106 THR A N 1
ATOM 817 C CA . THR A 1 106 ? 10.369 -4.103 -33.799 1.00 96.69 106 THR A CA 1
ATOM 818 C C . THR A 1 106 ? 11.536 -4.100 -32.814 1.00 96.69 106 THR A C 1
ATOM 820 O O . THR A 1 106 ? 11.328 -4.388 -31.643 1.00 96.69 106 THR A O 1
ATOM 823 N N . ASP A 1 107 ? 12.746 -3.780 -33.270 1.00 97.06 107 ASP A N 1
ATOM 824 C CA . ASP A 1 107 ? 13.958 -3.693 -32.454 1.00 97.06 107 ASP A CA 1
ATOM 825 C C . ASP A 1 107 ? 14.914 -2.647 -33.047 1.00 97.06 107 ASP A C 1
ATOM 827 O O . ASP A 1 107 ? 14.682 -2.139 -34.153 1.00 97.06 107 ASP A O 1
ATOM 831 N N . PHE A 1 108 ? 15.990 -2.326 -32.331 1.00 97.62 108 PHE A N 1
ATOM 832 C CA . PHE A 1 108 ? 17.054 -1.482 -32.850 1.00 97.62 108 PHE A CA 1
ATOM 833 C C . PHE A 1 108 ? 17.735 -2.147 -34.048 1.00 97.62 108 PHE A C 1
ATOM 835 O O . PHE A 1 108 ? 18.244 -3.264 -33.963 1.00 97.62 108 PHE A O 1
ATOM 842 N N . ALA A 1 109 ? 17.787 -1.430 -35.166 1.00 96.75 109 ALA A N 1
ATOM 843 C CA . ALA A 1 109 ? 18.449 -1.902 -36.372 1.00 96.75 109 ALA A CA 1
ATOM 844 C C . ALA A 1 109 ? 19.189 -0.768 -37.080 1.00 96.75 109 ALA A C 1
ATOM 846 O O . ALA A 1 109 ? 18.777 0.391 -37.039 1.00 96.75 109 ALA A O 1
ATOM 847 N N . ILE A 1 110 ? 20.261 -1.120 -37.788 1.00 97.62 110 ILE A N 1
ATOM 848 C CA . ILE A 1 110 ? 20.951 -0.215 -38.707 1.00 97.62 110 ILE A CA 1
ATOM 849 C C . ILE A 1 110 ? 20.772 -0.766 -40.115 1.00 97.62 110 ILE A C 1
ATOM 851 O O . ILE A 1 110 ? 21.195 -1.881 -40.412 1.00 97.62 110 ILE A O 1
ATOM 855 N N . THR A 1 111 ? 20.152 0.021 -40.990 1.00 96.56 111 THR A N 1
ATOM 856 C CA . THR A 1 111 ? 20.036 -0.301 -42.418 1.00 96.56 111 THR A CA 1
ATOM 857 C C . THR A 1 111 ? 20.871 0.669 -43.227 1.00 96.56 111 THR A C 1
ATOM 859 O O . THR A 1 111 ? 20.979 1.842 -42.878 1.00 96.56 111 THR A O 1
ATOM 862 N N . SER A 1 112 ? 21.504 0.201 -44.295 1.00 97.19 112 SER A N 1
ATOM 863 C CA . SER A 1 112 ? 22.416 1.022 -45.093 1.00 97.19 112 SER A CA 1
ATOM 864 C C . SER A 1 112 ? 22.141 0.806 -46.570 1.00 97.19 112 SER A C 1
ATOM 866 O O . SER A 1 112 ? 22.113 -0.334 -47.025 1.00 97.19 112 SER A O 1
ATOM 868 N N . ALA A 1 113 ? 21.888 1.892 -47.295 1.00 95.75 113 ALA A N 1
ATOM 869 C CA . ALA A 1 113 ? 21.612 1.869 -48.726 1.00 95.75 113 ALA A CA 1
ATOM 870 C C . ALA A 1 113 ? 22.149 3.142 -49.397 1.00 95.75 113 ALA A C 1
ATOM 872 O O . ALA A 1 113 ? 21.956 4.243 -48.882 1.00 95.75 113 ALA A O 1
ATOM 873 N N . SER A 1 114 ? 22.793 2.985 -50.560 1.00 94.75 114 SER A N 1
ATOM 874 C CA . SER A 1 114 ? 23.482 4.062 -51.290 1.00 94.75 114 SER A CA 1
ATOM 875 C C . SER A 1 114 ? 24.520 4.785 -50.421 1.00 94.75 114 SER A C 1
ATOM 877 O O . SER A 1 114 ? 25.591 4.232 -50.204 1.00 94.75 114 SER A O 1
ATOM 879 N N . THR A 1 115 ? 24.204 5.972 -49.901 1.00 94.50 115 THR A N 1
ATOM 880 C CA . THR A 1 115 ? 25.070 6.783 -49.029 1.00 94.50 115 THR A CA 1
ATOM 881 C C . THR A 1 115 ? 24.460 7.030 -47.648 1.00 94.50 115 THR A C 1
ATOM 883 O O . THR A 1 115 ? 24.966 7.854 -46.887 1.00 94.50 115 THR A O 1
ATOM 886 N N . ILE A 1 116 ? 23.335 6.383 -47.316 1.00 96.75 116 ILE A N 1
ATOM 887 C CA . ILE A 1 116 ? 22.576 6.651 -46.089 1.00 96.75 116 ILE A CA 1
ATOM 888 C C . ILE A 1 116 ? 22.637 5.450 -45.147 1.00 96.75 116 ILE A C 1
ATOM 890 O O . ILE A 1 116 ? 22.250 4.334 -45.499 1.00 96.75 116 ILE A O 1
ATOM 894 N N . HIS A 1 117 ? 23.044 5.713 -43.910 1.00 97.50 117 HIS A N 1
ATOM 895 C CA . HIS A 1 117 ? 22.971 4.801 -42.776 1.00 97.50 117 HIS A CA 1
ATOM 896 C C . HIS A 1 117 ? 21.823 5.224 -41.859 1.00 97.50 117 HIS A C 1
ATOM 898 O O . HIS A 1 117 ? 21.901 6.241 -41.168 1.00 97.50 117 HIS A O 1
ATOM 904 N N . THR A 1 118 ? 20.744 4.448 -41.846 1.00 97.94 118 THR A N 1
ATOM 905 C CA . THR A 1 118 ? 19.559 4.733 -41.037 1.00 97.94 118 THR A CA 1
ATOM 906 C C . THR A 1 118 ? 19.593 3.943 -39.737 1.00 97.94 118 THR A C 1
ATOM 908 O O . THR A 1 118 ? 19.549 2.712 -39.755 1.00 97.94 118 THR A O 1
ATOM 911 N N . PHE A 1 119 ? 19.603 4.652 -38.611 1.00 97.94 119 PHE A N 1
ATOM 912 C CA . PHE A 1 119 ? 19.370 4.083 -37.288 1.00 97.94 119 PHE A CA 1
ATOM 913 C C . PHE A 1 119 ? 17.865 4.002 -37.029 1.00 97.94 119 PHE A C 1
ATOM 915 O O . PHE A 1 119 ? 17.191 5.024 -36.876 1.00 97.94 119 PHE A O 1
ATOM 922 N N . LYS A 1 120 ? 17.337 2.782 -36.977 1.00 97.62 120 LYS A N 1
ATOM 923 C CA . LYS A 1 120 ? 15.935 2.499 -36.675 1.00 97.62 120 LYS A CA 1
ATOM 924 C C . LYS A 1 120 ? 15.786 2.256 -35.183 1.00 97.62 120 LYS A C 1
ATOM 926 O O . LYS A 1 120 ? 16.268 1.249 -34.674 1.00 97.62 120 LYS A O 1
ATOM 931 N N . LEU A 1 121 ? 15.151 3.189 -34.481 1.00 97.81 121 LEU A N 1
ATOM 932 C CA . LEU A 1 121 ? 14.879 3.085 -33.049 1.00 97.81 121 LEU A CA 1
ATOM 933 C C . LEU A 1 121 ? 13.387 3.354 -32.795 1.00 97.81 121 LEU A C 1
ATOM 935 O O . LEU A 1 121 ? 12.995 4.522 -32.629 1.00 97.81 121 LEU A O 1
ATOM 939 N N . PRO A 1 122 ? 12.542 2.302 -32.784 1.00 97.62 122 PRO A N 1
ATOM 940 C CA . PRO A 1 122 ? 11.106 2.453 -32.591 1.00 97.62 122 PRO A CA 1
ATOM 941 C C . PRO A 1 122 ? 10.779 2.959 -31.188 1.00 97.62 122 PRO A C 1
ATOM 943 O O . PRO A 1 122 ? 11.621 2.956 -30.292 1.00 97.62 122 PRO A O 1
ATOM 946 N N . PHE A 1 123 ? 9.545 3.416 -30.980 1.00 97.56 123 PHE A N 1
ATOM 947 C CA . PHE A 1 123 ? 9.049 3.629 -29.621 1.00 97.56 123 PHE A CA 1
ATOM 948 C C . PHE A 1 123 ? 8.684 2.288 -28.989 1.00 97.56 123 PHE A C 1
ATOM 950 O O . PHE A 1 123 ? 8.105 1.436 -29.663 1.00 97.56 123 PHE A O 1
ATOM 957 N N . ALA A 1 124 ? 8.992 2.131 -27.704 1.00 97.25 124 ALA A N 1
ATOM 958 C CA . ALA A 1 124 ? 8.627 0.945 -26.947 1.00 97.25 124 ALA A CA 1
ATOM 959 C C . ALA A 1 124 ? 7.103 0.744 -26.962 1.00 97.25 124 ALA A C 1
ATOM 961 O O . ALA A 1 124 ? 6.335 1.674 -26.703 1.00 97.25 124 ALA A O 1
ATOM 962 N N . THR A 1 125 ? 6.671 -0.476 -27.261 1.00 95.25 125 THR A N 1
ATOM 963 C CA . THR A 1 125 ? 5.275 -0.921 -27.150 1.00 95.25 125 THR A CA 1
ATOM 964 C C . THR A 1 125 ? 5.254 -2.321 -26.535 1.00 95.25 125 THR A C 1
ATOM 966 O O . THR A 1 125 ? 6.287 -2.826 -26.109 1.00 95.25 125 THR A O 1
ATOM 969 N N . ALA A 1 126 ? 4.093 -2.979 -26.497 1.00 95.69 126 ALA A N 1
ATOM 970 C CA . ALA A 1 126 ? 4.020 -4.382 -26.084 1.00 95.69 126 ALA A CA 1
ATOM 971 C C . ALA A 1 126 ? 4.772 -5.345 -27.029 1.00 95.69 126 ALA A C 1
ATOM 973 O O . ALA A 1 126 ? 5.019 -6.483 -26.649 1.00 95.69 126 ALA A O 1
ATOM 974 N N . VAL A 1 127 ? 5.101 -4.906 -28.252 1.00 95.06 127 VAL A N 1
ATOM 975 C CA . VAL A 1 127 ? 5.714 -5.743 -29.300 1.00 95.06 127 VAL A CA 1
ATOM 976 C C . VAL A 1 127 ? 7.008 -5.166 -29.884 1.00 95.06 127 VAL A C 1
ATOM 978 O O . VAL A 1 127 ? 7.780 -5.911 -30.476 1.00 95.06 127 VAL A O 1
ATOM 981 N N . ASN A 1 128 ? 7.266 -3.864 -29.718 1.00 97.19 128 ASN A N 1
ATOM 982 C CA . ASN A 1 128 ? 8.492 -3.220 -30.188 1.00 97.19 128 ASN A CA 1
ATOM 983 C C . ASN A 1 128 ? 9.435 -2.952 -29.011 1.00 97.19 128 ASN A C 1
ATOM 985 O O . ASN A 1 128 ? 9.059 -2.254 -28.065 1.00 97.19 128 ASN A O 1
ATOM 989 N N . HIS A 1 129 ? 10.679 -3.411 -29.114 1.00 96.12 129 HIS A N 1
ATOM 990 C CA . HIS A 1 129 ? 11.778 -3.026 -28.236 1.00 96.12 129 HIS A CA 1
ATOM 991 C C . HIS A 1 129 ? 12.361 -1.701 -28.728 1.00 96.12 129 HIS A C 1
ATOM 993 O O . HIS A 1 129 ? 12.887 -1.600 -29.835 1.00 96.12 129 HIS A O 1
ATOM 999 N N . GLY A 1 130 ? 12.205 -0.644 -27.936 1.00 95.56 130 GLY A N 1
ATOM 1000 C CA . GLY A 1 130 ? 12.460 0.704 -28.421 1.00 95.56 130 GLY A CA 1
ATOM 1001 C C . GLY A 1 130 ? 12.643 1.742 -27.323 1.00 95.56 130 GLY A C 1
ATOM 1002 O O . GLY A 1 130 ? 12.695 1.429 -26.136 1.00 95.56 130 GLY A O 1
ATOM 1003 N N . LYS A 1 131 ? 12.728 3.011 -27.724 1.00 96.31 131 LYS A N 1
ATOM 1004 C CA . LYS A 1 131 ? 12.849 4.147 -26.804 1.00 96.31 131 LYS A CA 1
ATOM 1005 C C . LYS A 1 131 ? 11.519 4.468 -26.127 1.00 96.31 131 LYS A C 1
ATOM 1007 O O . LYS A 1 131 ? 10.454 4.393 -26.742 1.00 96.31 131 LYS A O 1
ATOM 1012 N N . LEU A 1 132 ? 11.580 4.889 -24.871 1.00 96.31 132 LEU A N 1
ATOM 1013 C CA . LEU A 1 132 ? 10.404 5.333 -24.133 1.00 96.31 132 LEU A CA 1
ATOM 1014 C C . LEU A 1 132 ? 9.921 6.701 -24.647 1.00 96.31 132 LEU A C 1
ATOM 1016 O O . LEU A 1 132 ? 10.729 7.584 -24.940 1.00 96.31 132 LEU A O 1
ATOM 1020 N N . ARG A 1 133 ? 8.601 6.900 -24.748 1.00 96.00 133 ARG A N 1
ATOM 1021 C CA . ARG A 1 133 ? 8.022 8.227 -25.022 1.00 96.00 133 ARG A CA 1
ATOM 1022 C C . ARG A 1 133 ? 8.047 9.076 -23.756 1.00 96.00 133 ARG A C 1
ATOM 1024 O O . ARG A 1 133 ? 7.852 8.553 -22.662 1.00 96.00 133 ARG A O 1
ATOM 1031 N N . SER A 1 134 ? 8.173 10.394 -23.899 1.00 96.31 134 SER A N 1
ATOM 1032 C CA . SER A 1 134 ? 8.072 11.325 -22.763 1.00 96.31 134 SER A CA 1
ATOM 1033 C C . SER A 1 134 ? 6.759 11.154 -21.988 1.00 96.31 134 SER A C 1
ATOM 1035 O O . SER A 1 134 ? 6.767 11.133 -20.763 1.00 96.31 134 SER A O 1
ATOM 1037 N N . THR A 1 135 ? 5.642 10.919 -22.683 1.00 95.81 135 THR A N 1
ATOM 1038 C CA . THR A 1 135 ? 4.341 10.639 -22.056 1.00 95.81 135 THR A CA 1
ATOM 1039 C C . THR A 1 135 ? 4.336 9.353 -21.238 1.00 95.81 135 THR A C 1
ATOM 1041 O O . THR A 1 135 ? 3.694 9.296 -20.194 1.00 95.81 135 THR A O 1
ATOM 1044 N N . ASP A 1 136 ? 5.032 8.315 -21.701 1.00 95.06 136 ASP A N 1
ATOM 1045 C CA . ASP A 1 136 ? 5.081 7.025 -21.011 1.00 95.06 136 ASP A CA 1
ATOM 1046 C C . ASP A 1 136 ? 6.034 7.082 -19.813 1.00 95.06 136 ASP A C 1
ATOM 1048 O O . ASP A 1 136 ? 5.727 6.508 -18.772 1.00 95.06 136 ASP A O 1
ATOM 1052 N N . TRP A 1 137 ? 7.118 7.861 -19.908 1.00 94.38 137 TRP A N 1
ATOM 1053 C CA . TRP A 1 137 ? 7.963 8.216 -18.766 1.00 94.38 137 TRP A CA 1
ATOM 1054 C C . TRP A 1 137 ? 7.168 8.942 -17.684 1.00 94.38 137 TRP A C 1
ATOM 1056 O O . TRP A 1 137 ? 7.196 8.535 -16.525 1.00 94.38 137 TRP A O 1
ATOM 1066 N N . THR A 1 138 ? 6.408 9.976 -18.049 1.00 93.25 138 THR A N 1
ATOM 1067 C CA . THR A 1 138 ? 5.552 10.690 -17.096 1.00 93.25 138 THR A CA 1
ATOM 1068 C C . THR A 1 138 ? 4.505 9.758 -16.495 1.00 93.25 138 THR A C 1
ATOM 1070 O O . THR A 1 138 ? 4.341 9.749 -15.283 1.00 93.25 138 THR A O 1
ATOM 1073 N N . LYS A 1 139 ? 3.848 8.909 -17.299 1.00 92.00 139 LYS A N 1
ATOM 1074 C CA . LYS A 1 139 ? 2.917 7.899 -16.774 1.00 92.00 139 LYS A CA 1
ATOM 1075 C C . LYS A 1 139 ? 3.599 6.968 -15.777 1.00 92.00 139 LYS A C 1
ATOM 1077 O O . LYS A 1 139 ? 3.048 6.786 -14.705 1.00 92.00 139 LYS A O 1
ATOM 1082 N N . PHE A 1 140 ? 4.768 6.402 -16.095 1.00 89.62 140 PHE A N 1
ATOM 1083 C CA . PHE A 1 140 ? 5.514 5.514 -15.194 1.00 89.62 140 PHE A CA 1
ATOM 1084 C C . PHE A 1 140 ? 5.836 6.195 -13.862 1.00 89.62 140 PHE A C 1
ATOM 1086 O O . PHE A 1 140 ? 5.524 5.642 -12.813 1.00 89.62 140 PHE A O 1
ATOM 1093 N N . ASN A 1 141 ? 6.372 7.415 -13.908 1.00 88.50 141 ASN A N 1
ATOM 1094 C CA . ASN A 1 141 ? 6.712 8.174 -12.704 1.00 88.50 141 ASN A CA 1
ATOM 1095 C C . ASN A 1 141 ? 5.482 8.660 -11.922 1.00 88.50 141 ASN A C 1
ATOM 1097 O O . ASN A 1 141 ? 5.600 8.956 -10.740 1.00 88.50 141 ASN A O 1
ATOM 1101 N N . ASN A 1 142 ? 4.307 8.693 -12.558 1.00 87.44 142 ASN A N 1
ATOM 1102 C CA . ASN A 1 142 ? 3.045 9.096 -11.939 1.00 87.44 142 ASN A CA 1
ATOM 1103 C C . ASN A 1 142 ? 2.131 7.912 -11.579 1.00 87.44 142 ASN A C 1
ATOM 1105 O O . ASN A 1 142 ? 1.009 8.147 -11.132 1.00 87.44 142 ASN A O 1
ATOM 1109 N N . LYS A 1 143 ? 2.540 6.651 -11.801 1.00 83.94 143 LYS A N 1
ATOM 1110 C CA . LYS A 1 143 ? 1.680 5.484 -11.516 1.00 83.94 143 LYS A CA 1
ATOM 1111 C C . LYS A 1 143 ? 1.331 5.364 -10.036 1.00 83.94 143 LYS A C 1
ATOM 1113 O O . LYS A 1 143 ? 0.284 4.813 -9.720 1.00 83.94 143 LYS A O 1
ATOM 1118 N N . GLU A 1 144 ? 2.170 5.895 -9.157 1.00 72.44 144 GLU A N 1
ATOM 1119 C CA . GLU A 1 144 ? 1.884 5.971 -7.734 1.00 72.44 144 GLU A CA 1
ATOM 1120 C C . GLU A 1 144 ? 2.727 7.093 -7.118 1.00 72.44 144 GLU A C 1
ATOM 1122 O O . GLU A 1 144 ? 3.956 7.059 -7.188 1.00 72.44 144 GLU A O 1
ATOM 1127 N N . ASN A 1 145 ? 2.088 8.097 -6.510 1.00 70.94 145 ASN A N 1
ATOM 1128 C CA . ASN A 1 145 ? 2.804 8.934 -5.546 1.00 70.94 145 ASN A CA 1
ATOM 1129 C C . ASN A 1 145 ? 3.254 8.015 -4.410 1.00 70.94 145 ASN A C 1
ATOM 1131 O O . ASN A 1 145 ? 2.460 7.174 -3.999 1.00 70.94 145 ASN A O 1
ATOM 1135 N N . ALA A 1 146 ? 4.478 8.174 -3.890 1.00 70.88 146 ALA A N 1
ATOM 1136 C CA . ALA A 1 146 ? 4.936 7.391 -2.742 1.00 70.88 146 ALA A CA 1
ATOM 1137 C C . ALA A 1 146 ? 3.821 7.336 -1.685 1.00 70.88 146 ALA A C 1
ATOM 1139 O O . ALA A 1 146 ? 3.405 8.385 -1.195 1.00 70.88 146 ALA A O 1
ATOM 1140 N N . LEU A 1 147 ? 3.286 6.138 -1.410 1.00 77.56 147 LEU A N 1
ATOM 1141 C CA . LEU A 1 147 ? 2.164 5.977 -0.490 1.00 77.56 147 LEU A CA 1
ATOM 1142 C C . LEU A 1 147 ? 2.600 6.445 0.899 1.00 77.56 147 LEU A C 1
ATOM 1144 O O . LEU A 1 147 ? 3.289 5.722 1.624 1.00 77.56 147 LEU A O 1
ATOM 1148 N N . THR A 1 148 ? 2.226 7.667 1.255 1.00 82.88 148 THR A N 1
ATOM 1149 C CA . THR A 1 148 ? 2.429 8.225 2.583 1.00 82.88 148 THR A CA 1
ATOM 1150 C C . THR A 1 148 ? 1.138 8.052 3.364 1.00 82.88 148 THR A C 1
ATOM 1152 O O . THR A 1 148 ? 0.069 8.509 2.963 1.00 82.88 148 THR A O 1
ATOM 1155 N N . PHE A 1 149 ? 1.229 7.343 4.482 1.00 87.44 149 PHE A N 1
ATOM 1156 C CA . PHE A 1 149 ? 0.106 7.144 5.384 1.00 87.44 149 PHE A CA 1
ATOM 1157 C C . PHE A 1 149 ? 0.320 7.996 6.623 1.00 87.44 149 PHE A C 1
ATOM 1159 O O . PHE A 1 149 ? 1.375 7.934 7.253 1.00 87.44 149 PHE A O 1
ATOM 1166 N N . SER A 1 150 ? -0.689 8.787 6.966 1.00 89.75 150 SER A N 1
ATOM 1167 C CA . SER A 1 150 ? -0.766 9.420 8.276 1.00 89.75 150 SER A CA 1
ATOM 1168 C C . SER A 1 150 ? -1.430 8.464 9.255 1.00 89.75 150 SER A C 1
ATOM 1170 O O . SER A 1 150 ? -2.307 7.680 8.877 1.00 89.75 150 SER A O 1
ATOM 1172 N N . TYR A 1 151 ? -1.051 8.571 10.528 1.00 87.12 151 TYR A N 1
ATOM 1173 C CA . TYR A 1 151 ? -1.751 7.881 11.605 1.00 87.12 151 TYR A CA 1
ATOM 1174 C C . TYR A 1 151 ? -3.275 8.122 11.483 1.00 87.12 151 TYR A C 1
ATOM 1176 O O . TYR A 1 151 ? -3.684 9.265 11.265 1.00 87.12 151 TYR A O 1
ATOM 1184 N N . PRO A 1 152 ? -4.122 7.083 11.602 1.00 90.06 152 PRO A N 1
ATOM 1185 C CA . PRO A 1 152 ? -3.813 5.756 12.128 1.00 90.06 152 PRO A CA 1
ATOM 1186 C C . PRO A 1 152 ? -3.422 4.718 11.075 1.00 90.06 152 PRO A C 1
ATOM 1188 O O . PRO A 1 152 ? -3.356 3.552 11.421 1.00 90.06 152 PRO A O 1
ATOM 1191 N N . LEU A 1 153 ? -3.184 5.059 9.811 1.00 92.62 153 LEU A N 1
ATOM 1192 C CA . LEU A 1 153 ? -2.783 4.061 8.817 1.00 92.62 153 LEU A CA 1
ATOM 1193 C C . LEU A 1 153 ? -1.264 3.868 8.817 1.00 92.62 153 LEU A C 1
ATOM 1195 O O . LEU A 1 153 ? -0.501 4.829 8.887 1.00 92.62 153 LEU A O 1
ATOM 1199 N N . VAL A 1 154 ? -0.828 2.614 8.724 1.00 89.94 154 VAL A N 1
ATOM 1200 C CA . VAL A 1 154 ? 0.582 2.224 8.612 1.00 89.94 154 VAL A CA 1
ATOM 1201 C C . VAL A 1 154 ? 0.736 1.237 7.469 1.00 89.94 154 VAL A C 1
ATOM 1203 O O . VAL A 1 154 ? -0.169 0.454 7.178 1.00 89.94 154 VAL A O 1
ATOM 1206 N N . ARG A 1 155 ? 1.912 1.226 6.847 1.00 89.75 155 ARG A N 1
ATOM 1207 C CA . ARG A 1 155 ? 2.286 0.188 5.891 1.00 89.75 155 ARG A CA 1
ATOM 1208 C C . ARG A 1 155 ? 3.310 -0.742 6.526 1.00 89.75 155 ARG A C 1
ATOM 1210 O O . ARG A 1 155 ? 4.416 -0.319 6.848 1.00 89.75 155 ARG A O 1
ATOM 1217 N N . THR A 1 156 ? 2.958 -2.014 6.654 1.00 82.12 156 THR A N 1
ATOM 1218 C CA . THR A 1 156 ? 3.871 -3.079 7.073 1.00 82.12 156 THR A CA 1
ATOM 1219 C C . THR A 1 156 ? 4.146 -3.967 5.865 1.00 82.12 156 THR A C 1
ATOM 1221 O O . THR A 1 156 ? 3.320 -4.792 5.477 1.00 82.12 156 THR A O 1
ATOM 1224 N N . VAL A 1 157 ? 5.309 -3.778 5.235 1.00 84.75 157 VAL A N 1
ATOM 1225 C CA . VAL A 1 157 ? 5.700 -4.449 3.981 1.00 84.75 157 VAL A CA 1
ATOM 1226 C C . VAL A 1 157 ? 4.668 -4.196 2.866 1.00 84.75 157 VAL A C 1
ATOM 1228 O O . VAL A 1 157 ? 4.620 -3.099 2.307 1.00 84.75 157 VAL A O 1
ATOM 1231 N N . ASN A 1 158 ? 3.824 -5.183 2.561 1.00 83.38 158 ASN A N 1
ATOM 1232 C CA . ASN A 1 158 ? 2.830 -5.138 1.487 1.00 83.38 158 ASN A CA 1
ATOM 1233 C C . ASN A 1 158 ? 1.392 -5.028 2.014 1.00 83.38 158 ASN A C 1
ATOM 1235 O O . ASN A 1 158 ? 0.459 -5.018 1.219 1.00 83.38 158 ASN A O 1
ATOM 1239 N N . ALA A 1 159 ? 1.208 -4.942 3.335 1.00 84.38 159 ALA A N 1
ATOM 1240 C CA . ALA A 1 159 ? -0.089 -4.718 3.955 1.00 84.38 159 ALA A CA 1
ATOM 1241 C C . ALA A 1 159 ? -0.210 -3.262 4.412 1.00 84.38 159 ALA A C 1
ATOM 1243 O O . ALA A 1 159 ? 0.673 -2.731 5.090 1.00 84.38 159 ALA A O 1
ATOM 1244 N N . ILE A 1 160 ? -1.320 -2.626 4.053 1.00 89.81 160 ILE A N 1
ATOM 1245 C CA . ILE A 1 160 ? -1.754 -1.366 4.653 1.00 89.81 160 ILE A CA 1
ATOM 1246 C C . ILE A 1 160 ? -2.709 -1.741 5.779 1.00 89.81 160 ILE A C 1
ATOM 1248 O O . ILE A 1 160 ? -3.659 -2.491 5.557 1.00 89.81 160 ILE A O 1
ATOM 1252 N N . SER A 1 161 ? -2.441 -1.241 6.978 1.00 89.31 161 SER A N 1
ATOM 1253 C CA . SER A 1 161 ? -3.173 -1.605 8.183 1.00 89.31 161 SER A CA 1
ATOM 1254 C C . SER A 1 161 ? -3.478 -0.394 9.047 1.00 89.31 161 SER A C 1
ATOM 1256 O O . SER A 1 161 ? -2.874 0.665 8.892 1.00 89.31 161 SER A O 1
ATOM 1258 N N . LEU A 1 162 ? -4.396 -0.559 9.996 1.00 89.19 162 LEU A N 1
ATOM 1259 C CA . LEU A 1 162 ? -4.532 0.383 11.097 1.00 89.19 162 LEU A CA 1
ATOM 1260 C C . LEU A 1 162 ? -3.390 0.136 12.089 1.00 89.19 162 LEU A C 1
ATOM 1262 O O . LEU A 1 162 ? -3.093 -1.006 12.424 1.00 89.19 162 LEU A O 1
ATOM 1266 N N . SER A 1 163 ? -2.773 1.201 12.578 1.00 89.38 163 SER A N 1
ATOM 1267 C CA . SER A 1 163 ? -1.981 1.206 13.798 1.00 89.38 163 SER A CA 1
ATOM 1268 C C . SER A 1 163 ? -2.924 0.990 14.972 1.00 89.38 163 SER A C 1
ATOM 1270 O O . SER A 1 163 ? -3.980 1.617 15.054 1.00 89.38 163 SER A O 1
ATOM 1272 N N . TYR A 1 164 ? -2.535 0.137 15.908 1.00 89.25 164 TYR A N 1
ATOM 1273 C CA . TYR A 1 164 ? -3.295 -0.113 17.127 1.00 89.25 164 TYR A CA 1
ATOM 1274 C C . TYR A 1 164 ? -2.349 -0.428 18.284 1.00 89.25 164 TYR A C 1
ATOM 1276 O O . TYR A 1 164 ? -1.186 -0.772 18.078 1.00 89.25 164 TYR A O 1
ATOM 1284 N N . ASN A 1 165 ? -2.850 -0.307 19.512 1.00 85.00 165 ASN A N 1
ATOM 1285 C CA . ASN A 1 165 ? -2.138 -0.783 20.691 1.00 85.00 165 ASN A CA 1
ATOM 1286 C C . ASN A 1 165 ? -2.283 -2.308 20.764 1.00 85.00 165 ASN A C 1
ATOM 1288 O O . ASN A 1 165 ? -3.351 -2.803 21.126 1.00 85.00 165 ASN A O 1
ATOM 1292 N N . SER A 1 166 ? -1.219 -3.035 20.429 1.00 83.56 166 SER A N 1
ATOM 1293 C CA . SER A 1 166 ? -1.200 -4.500 20.396 1.00 83.56 166 SER A CA 1
ATOM 1294 C C . SER A 1 166 ? -1.316 -5.178 21.763 1.00 83.56 166 SER A C 1
ATOM 1296 O O . SER A 1 166 ? -1.410 -6.399 21.801 1.00 83.56 166 SER A O 1
ATOM 1298 N N . THR A 1 167 ? -1.324 -4.424 22.868 1.00 82.75 167 THR A N 1
ATOM 1299 C CA . THR A 1 167 ? -1.619 -4.923 24.223 1.00 82.75 167 THR A CA 1
ATOM 1300 C C . THR A 1 167 ? -3.121 -4.984 24.499 1.00 82.75 167 THR A C 1
ATOM 1302 O O . THR A 1 167 ? -3.566 -5.814 25.283 1.00 82.75 167 THR A O 1
ATOM 1305 N N . ASN A 1 168 ? -3.918 -4.134 23.845 1.00 80.50 168 ASN A N 1
ATOM 1306 C CA . ASN A 1 168 ? -5.359 -4.024 24.110 1.00 80.50 168 ASN A CA 1
ATOM 1307 C C . ASN A 1 168 ? -6.210 -4.494 22.926 1.00 80.50 168 ASN A C 1
ATOM 1309 O O . ASN A 1 168 ? -7.324 -4.986 23.110 1.00 80.50 168 ASN A O 1
ATOM 1313 N N . LEU A 1 169 ? -5.696 -4.322 21.708 1.00 87.00 169 LEU A N 1
ATOM 1314 C CA . LEU A 1 169 ? -6.401 -4.567 20.459 1.00 87.00 169 LEU A CA 1
ATOM 1315 C C . LEU A 1 169 ? -5.610 -5.539 19.578 1.00 87.00 169 LEU A C 1
ATOM 1317 O O . LEU A 1 169 ? -4.389 -5.628 19.667 1.00 87.00 169 LEU A O 1
ATOM 1321 N N . LYS A 1 170 ? -6.310 -6.243 18.693 1.00 87.44 170 LYS A N 1
ATOM 1322 C CA . LYS A 1 170 ? -5.740 -7.043 17.607 1.00 87.44 170 LYS A CA 1
ATOM 1323 C C . LYS A 1 170 ? -6.539 -6.821 16.332 1.00 87.44 170 LYS A C 1
ATOM 1325 O O . LYS A 1 170 ? -7.755 -6.641 16.378 1.00 87.44 170 LYS A O 1
ATOM 1330 N N . GLN A 1 171 ? -5.881 -6.885 15.185 1.00 89.06 171 GLN A N 1
ATOM 1331 C CA . GLN A 1 171 ? -6.595 -6.981 13.915 1.00 89.06 171 GLN A CA 1
ATOM 1332 C C . GLN A 1 171 ? -6.968 -8.438 13.640 1.00 89.06 171 GLN A C 1
ATOM 1334 O O . GLN A 1 171 ? -6.119 -9.327 13.674 1.00 89.06 171 GLN A O 1
ATOM 1339 N N . THR A 1 172 ? -8.250 -8.685 13.394 1.00 84.00 172 THR A N 1
ATOM 1340 C CA . THR A 1 172 ? -8.756 -9.931 12.816 1.00 84.00 172 THR A CA 1
ATOM 1341 C C . THR A 1 172 ? -8.734 -9.827 11.289 1.00 84.00 172 THR A C 1
ATOM 1343 O O . THR A 1 172 ? -8.364 -8.797 10.726 1.00 84.00 172 THR A O 1
ATOM 1346 N N . SER A 1 173 ? -9.163 -10.882 10.595 1.00 83.69 173 SER A N 1
ATOM 1347 C CA . SER A 1 173 ? -9.247 -10.887 9.130 1.00 83.69 173 SER A CA 1
ATOM 1348 C C . SER A 1 173 ? -10.148 -9.789 8.549 1.00 83.69 173 SER A C 1
ATOM 1350 O O . SER A 1 173 ? -9.994 -9.456 7.379 1.00 83.69 173 SER A O 1
ATOM 1352 N N . ASN A 1 174 ? -11.091 -9.241 9.325 1.00 81.31 174 ASN A N 1
ATOM 1353 C CA . ASN A 1 174 ? -12.069 -8.264 8.839 1.00 81.31 174 ASN A CA 1
ATOM 1354 C C . ASN A 1 174 ? -12.264 -7.031 9.737 1.00 81.31 174 ASN A C 1
ATOM 1356 O O . ASN A 1 174 ? -12.897 -6.075 9.293 1.00 81.31 174 ASN A O 1
ATOM 1360 N N . GLN A 1 175 ? -11.786 -7.032 10.984 1.00 85.69 175 GLN A N 1
ATOM 1361 C CA . GLN A 1 175 ? -12.096 -5.984 11.961 1.00 85.69 175 GLN A CA 1
ATOM 1362 C C . GLN A 1 175 ? -10.931 -5.750 12.934 1.00 85.69 175 GLN A C 1
ATOM 1364 O O . GLN A 1 175 ? -10.139 -6.644 13.217 1.00 85.69 175 GLN A O 1
ATOM 1369 N N . LEU A 1 176 ? -10.834 -4.543 13.491 1.00 88.12 176 LEU A N 1
ATOM 1370 C CA . LEU A 1 176 ? -10.046 -4.301 14.701 1.00 88.12 176 LEU A CA 1
ATOM 1371 C C . LEU A 1 176 ? -10.897 -4.719 15.906 1.00 88.12 176 LEU A C 1
ATOM 1373 O O . LEU A 1 176 ? -12.045 -4.295 16.014 1.00 88.12 176 LEU A O 1
ATOM 1377 N N . ASN A 1 177 ? -10.361 -5.555 16.789 1.00 85.62 177 ASN A N 1
ATOM 1378 C CA . ASN A 1 177 ? -11.080 -6.098 17.941 1.00 85.62 177 ASN A CA 1
ATOM 1379 C C . ASN A 1 177 ? -10.213 -6.011 19.209 1.00 85.62 177 ASN A C 1
ATOM 1381 O O . ASN A 1 177 ? -9.022 -5.716 19.114 1.00 85.62 177 ASN A O 1
ATOM 1385 N N . THR A 1 178 ? -10.772 -6.271 20.390 1.00 84.81 178 THR A N 1
ATOM 1386 C CA . THR A 1 178 ? -9.982 -6.479 21.611 1.00 84.81 178 THR A CA 1
ATOM 1387 C C . THR A 1 178 ? -9.174 -7.771 21.509 1.00 84.81 178 THR A C 1
ATOM 1389 O O . THR A 1 178 ? -9.510 -8.687 20.746 1.00 84.81 178 THR A O 1
ATOM 1392 N N . ILE A 1 179 ? -8.094 -7.878 22.282 1.00 75.94 179 ILE A N 1
ATOM 1393 C CA . ILE A 1 179 ? -7.458 -9.184 22.487 1.00 75.94 179 ILE A CA 1
ATOM 1394 C C . ILE A 1 179 ? -8.482 -10.115 23.148 1.00 75.94 179 ILE A C 1
ATOM 1396 O O . ILE A 1 179 ? -9.301 -9.685 23.957 1.00 75.94 179 ILE A O 1
ATOM 1400 N N . GLN A 1 180 ? -8.488 -11.371 22.702 1.00 68.00 180 GLN A N 1
ATOM 1401 C CA . GLN A 1 180 ? -9.551 -12.344 22.970 1.00 68.00 180 GLN A CA 1
ATOM 1402 C C . GLN A 1 180 ? -9.675 -12.696 24.458 1.00 68.00 180 GLN A C 1
ATOM 1404 O O . GLN A 1 180 ? -10.782 -12.946 24.915 1.00 68.00 180 GLN A O 1
ATOM 1409 N N . ASP A 1 181 ? -8.567 -12.589 25.192 1.00 70.94 181 ASP A N 1
ATOM 1410 C CA . ASP A 1 181 ? -8.520 -12.575 26.647 1.00 70.94 181 ASP A CA 1
ATOM 1411 C C . ASP A 1 181 ? -7.774 -11.306 27.071 1.00 70.94 181 ASP A C 1
ATOM 1413 O O . ASP A 1 181 ? -6.638 -11.072 26.646 1.00 70.94 181 ASP A O 1
ATOM 1417 N N . ILE A 1 182 ? -8.391 -10.464 27.900 1.00 77.12 182 ILE A N 1
ATOM 1418 C CA . ILE A 1 182 ? -7.629 -9.425 28.595 1.00 77.12 182 ILE A CA 1
ATOM 1419 C C . ILE A 1 182 ? -6.689 -10.160 29.549 1.00 77.12 182 ILE A C 1
ATOM 1421 O O . ILE A 1 182 ? -7.147 -10.963 30.362 1.00 77.12 182 ILE A O 1
ATOM 1425 N N . ALA A 1 183 ? -5.381 -9.919 29.431 1.00 73.62 183 ALA A N 1
ATOM 1426 C CA . ALA A 1 183 ? -4.404 -10.593 30.277 1.00 73.62 183 ALA A CA 1
ATOM 1427 C C . ALA A 1 183 ? -4.754 -10.393 31.761 1.00 73.62 183 ALA A C 1
ATOM 1429 O O . ALA A 1 183 ? -5.116 -9.292 32.171 1.00 73.62 183 ALA A O 1
ATOM 1430 N N . THR A 1 184 ? -4.590 -11.427 32.587 1.00 70.50 184 THR A N 1
ATOM 1431 C CA . THR A 1 184 ? -4.918 -11.381 34.027 1.00 70.50 184 THR A CA 1
ATOM 1432 C C . THR A 1 184 ? -4.074 -10.381 34.825 1.00 70.50 184 THR A C 1
ATOM 1434 O O . THR A 1 184 ? -4.406 -10.058 35.960 1.00 70.50 184 THR A O 1
ATOM 1437 N N . THR A 1 185 ? -2.991 -9.876 34.235 1.00 78.12 185 THR A N 1
ATOM 1438 C CA . THR A 1 185 ? -2.131 -8.815 34.775 1.00 78.12 185 THR A CA 1
ATOM 1439 C C . THR A 1 185 ? -2.539 -7.410 34.324 1.00 78.12 185 THR A C 1
ATOM 1441 O O . THR A 1 185 ? -1.922 -6.432 34.740 1.00 78.12 185 THR A O 1
ATOM 1444 N N . SER A 1 186 ? -3.540 -7.290 33.451 1.00 78.31 186 SER A N 1
ATOM 1445 C CA . SER A 1 186 ? -4.042 -6.003 32.972 1.00 78.31 186 SER A CA 1
ATOM 1446 C C . SER A 1 186 ? -5.065 -5.420 33.944 1.00 78.31 186 SER A C 1
ATOM 1448 O O . SER A 1 186 ? -5.885 -6.145 34.502 1.00 78.31 186 SER A O 1
ATOM 1450 N N . SER A 1 187 ? -5.061 -4.093 34.084 1.00 79.94 187 SER A N 1
ATOM 1451 C CA . SER A 1 187 ? -5.984 -3.346 34.953 1.00 79.94 187 SER A CA 1
ATOM 1452 C C . SER A 1 187 ? -6.927 -2.454 34.130 1.00 79.94 187 SER A C 1
ATOM 1454 O O . SER A 1 187 ? -6.836 -1.227 34.224 1.00 79.94 187 SER A O 1
ATOM 1456 N N . PRO A 1 188 ? -7.790 -3.015 33.258 1.00 79.12 188 PRO A N 1
ATOM 1457 C CA . PRO A 1 188 ? -8.723 -2.211 32.476 1.00 79.12 188 PRO A CA 1
ATOM 1458 C C . PRO A 1 188 ? -9.772 -1.560 33.388 1.00 79.12 188 PRO A C 1
ATOM 1460 O O . PRO A 1 188 ? -10.281 -2.184 34.318 1.00 79.12 188 PRO A O 1
ATOM 1463 N N . THR A 1 189 ? -10.143 -0.315 33.098 1.00 80.94 189 THR A N 1
ATOM 1464 C CA . THR A 1 189 ? -11.265 0.359 33.757 1.00 80.94 189 THR A CA 1
ATOM 1465 C C . THR A 1 189 ? -12.465 0.385 32.814 1.00 80.94 189 THR A C 1
ATOM 1467 O O . THR A 1 189 ? -12.414 0.955 31.726 1.00 80.94 189 THR A O 1
ATOM 1470 N N . PHE A 1 190 ? -13.566 -0.243 33.223 1.00 80.69 190 PHE A N 1
ATOM 1471 C CA . PHE A 1 190 ? -14.830 -0.202 32.490 1.00 80.69 190 PHE A CA 1
ATOM 1472 C C . PHE A 1 190 ? -15.822 0.660 33.261 1.00 80.69 190 PHE A C 1
ATOM 1474 O O . PHE A 1 190 ? -16.137 0.357 34.407 1.00 80.69 190 PHE A O 1
ATOM 1481 N N . SER A 1 191 ? -16.336 1.726 32.639 1.00 81.31 191 SER A N 1
ATOM 1482 C CA . SER A 1 191 ? -17.375 2.548 33.278 1.00 81.31 191 SER A CA 1
ATOM 1483 C C . SER A 1 191 ? -18.673 1.765 33.482 1.00 81.31 191 SER A C 1
ATOM 1485 O O . SER A 1 191 ? -19.379 2.024 34.448 1.00 81.31 191 SER A O 1
ATOM 1487 N N . ASN A 1 192 ? -18.986 0.841 32.570 1.00 79.75 192 ASN A N 1
ATOM 1488 C CA . ASN A 1 192 ? -20.076 -0.120 32.684 1.00 79.75 192 ASN A CA 1
ATOM 1489 C C . ASN A 1 192 ? -19.629 -1.434 32.038 1.00 79.75 192 ASN A C 1
ATOM 1491 O O . ASN A 1 192 ? -18.941 -1.414 31.016 1.00 79.75 192 ASN A O 1
ATOM 1495 N N . VAL A 1 193 ? -20.052 -2.562 32.606 1.00 85.00 193 VAL A N 1
ATOM 1496 C CA . VAL A 1 193 ? -19.894 -3.889 32.002 1.00 85.00 193 VAL A CA 1
ATOM 1497 C C . VAL A 1 193 ? -21.289 -4.452 31.764 1.00 85.00 193 VAL A C 1
ATOM 1499 O O . VAL A 1 193 ? -22.046 -4.658 32.708 1.00 85.00 193 VAL A O 1
ATOM 1502 N N . THR A 1 194 ? -21.636 -4.693 30.502 1.00 80.94 194 THR A N 1
ATOM 1503 C CA . THR A 1 194 ? -22.864 -5.400 30.123 1.00 80.94 194 THR A CA 1
ATOM 1504 C C . THR A 1 194 ? -22.463 -6.715 29.476 1.00 80.94 194 THR A C 1
ATOM 1506 O O . THR A 1 194 ? -21.929 -6.725 28.370 1.00 80.94 194 THR A O 1
ATOM 1509 N N . ALA A 1 195 ? -22.694 -7.823 30.175 1.00 82.31 195 ALA A N 1
ATOM 1510 C CA . ALA A 1 195 ? -22.522 -9.159 29.623 1.00 82.31 195 ALA A CA 1
ATOM 1511 C C . ALA A 1 195 ? -23.853 -9.629 29.020 1.00 82.31 195 ALA A C 1
ATOM 1513 O O . ALA A 1 195 ? -24.908 -9.453 29.623 1.00 82.31 195 ALA A O 1
ATOM 1514 N N . THR A 1 196 ? -23.815 -10.210 27.819 1.00 76.81 196 THR A N 1
ATOM 1515 C CA . THR A 1 196 ? -25.011 -10.792 27.179 1.00 76.81 196 THR A CA 1
ATOM 1516 C C . THR A 1 196 ? -25.450 -12.096 27.861 1.00 76.81 196 THR A C 1
ATOM 1518 O O . THR A 1 196 ? -26.610 -12.476 27.759 1.00 76.81 196 THR A O 1
ATOM 1521 N N . ASN A 1 197 ? -24.528 -12.752 28.573 1.00 82.75 197 ASN A N 1
ATOM 1522 C CA . ASN A 1 197 ? -24.753 -13.945 29.394 1.00 82.75 197 ASN A CA 1
ATOM 1523 C C . ASN A 1 197 ? -24.354 -13.656 30.855 1.00 82.75 197 ASN A C 1
ATOM 1525 O O . ASN A 1 197 ? -24.195 -12.499 31.245 1.00 82.75 197 ASN A O 1
ATOM 1529 N N . ASP A 1 198 ? -24.144 -14.704 31.650 1.00 77.94 198 ASP A N 1
ATOM 1530 C CA . ASP A 1 198 ? -23.721 -14.583 33.042 1.00 77.94 198 ASP A CA 1
ATOM 1531 C C . ASP A 1 198 ? -22.321 -13.959 33.173 1.00 77.94 198 ASP A C 1
ATOM 1533 O O . ASP A 1 198 ? -21.356 -14.366 32.518 1.00 77.94 198 ASP A O 1
ATOM 1537 N N . LEU A 1 199 ? -22.197 -12.985 34.077 1.00 80.38 199 LEU A N 1
ATOM 1538 C CA . LEU A 1 199 ? -20.903 -12.518 34.560 1.00 80.38 199 LEU A CA 1
ATOM 1539 C C . LEU A 1 199 ? -20.401 -13.496 35.629 1.00 80.38 199 LEU A C 1
ATOM 1541 O O . LEU A 1 199 ? -20.743 -13.380 36.805 1.00 80.38 199 LEU A O 1
ATOM 1545 N N . THR A 1 200 ? -19.584 -14.466 35.225 1.00 72.69 200 THR A N 1
ATOM 1546 C CA . THR A 1 200 ? -18.953 -15.421 36.151 1.00 72.69 200 THR A CA 1
ATOM 1547 C C . THR A 1 200 ? -17.776 -14.758 36.877 1.00 72.69 200 THR A C 1
ATOM 1549 O O . THR A 1 200 ? -16.618 -14.927 36.502 1.00 72.69 200 THR A O 1
ATOM 1552 N N . ALA A 1 201 ? -18.056 -13.946 37.898 1.00 72.69 201 ALA A N 1
ATOM 1553 C CA . ALA A 1 201 ? -17.019 -13.388 38.765 1.00 72.69 201 ALA A CA 1
ATOM 1554 C C . ALA A 1 201 ? -16.613 -14.427 39.824 1.00 72.69 201 ALA A C 1
ATOM 1556 O O . ALA A 1 201 ? -17.463 -14.915 40.564 1.00 72.69 201 ALA A O 1
ATOM 1557 N N . GLY A 1 202 ? -15.320 -14.767 39.909 1.00 71.06 202 GLY A N 1
ATOM 1558 C CA . GLY A 1 202 ? -14.822 -15.687 40.942 1.00 71.06 202 GLY A CA 1
ATOM 1559 C C . GLY A 1 202 ? -14.967 -15.110 42.353 1.00 71.06 202 GLY A C 1
ATOM 1560 O O . GLY A 1 202 ? -15.431 -15.796 43.258 1.00 71.06 202 GLY A O 1
ATOM 1561 N N . PHE A 1 203 ? -14.626 -13.828 42.517 1.00 78.62 203 PHE A N 1
ATOM 1562 C CA . PHE A 1 203 ? -14.750 -13.082 43.768 1.00 78.62 203 PHE A CA 1
ATOM 1563 C C . PHE A 1 203 ? -15.078 -11.616 43.476 1.00 78.62 203 PHE A C 1
ATOM 1565 O O . PHE A 1 203 ? -14.641 -11.066 42.464 1.00 78.62 203 PHE A O 1
ATOM 1572 N N . VAL A 1 204 ? -15.807 -10.973 44.385 1.00 85.19 204 VAL A N 1
ATOM 1573 C CA . VAL A 1 204 ? -15.936 -9.512 44.421 1.00 85.19 204 VAL A CA 1
ATOM 1574 C C . VAL A 1 204 ? -14.886 -9.005 45.408 1.00 85.19 204 VAL A C 1
ATOM 1576 O O . VAL A 1 204 ? -14.879 -9.424 46.559 1.00 85.19 204 VAL A O 1
ATOM 1579 N N . ASN A 1 205 ? -13.977 -8.134 44.965 1.00 84.62 205 ASN A N 1
ATOM 1580 C CA . ASN A 1 205 ? -12.891 -7.607 45.809 1.00 84.62 205 ASN A CA 1
ATOM 1581 C C . ASN A 1 205 ? -13.312 -6.375 46.644 1.00 84.62 205 ASN A C 1
ATOM 1583 O O . ASN A 1 205 ? -12.474 -5.682 47.214 1.00 84.62 205 ASN A O 1
ATOM 1587 N N . SER A 1 206 ? -14.602 -6.034 46.644 1.00 87.56 206 SER A N 1
ATOM 1588 C CA . SER A 1 206 ? -15.155 -4.830 47.271 1.00 87.56 206 SER A CA 1
ATOM 1589 C C . SER A 1 206 ? -16.663 -4.974 47.526 1.00 87.56 206 SER A C 1
ATOM 1591 O O . SER A 1 206 ? -17.243 -6.044 47.343 1.00 87.56 206 SER A O 1
ATOM 1593 N N . ASN A 1 207 ? -17.304 -3.886 47.960 1.00 90.38 207 ASN A N 1
ATOM 1594 C CA . ASN A 1 207 ? -18.737 -3.842 48.237 1.00 90.38 207 ASN A CA 1
ATOM 1595 C C . ASN A 1 207 ? -19.579 -3.934 46.954 1.00 90.38 207 ASN A C 1
ATOM 1597 O O . ASN A 1 207 ? -19.238 -3.345 45.927 1.00 90.38 207 ASN A O 1
ATOM 1601 N N . LEU A 1 208 ? -20.738 -4.584 47.053 1.00 90.75 208 LEU A N 1
ATOM 1602 C CA . LEU A 1 208 ? -21.803 -4.500 46.055 1.00 90.75 208 LEU A CA 1
ATOM 1603 C C . LEU A 1 208 ? -22.740 -3.351 46.437 1.00 90.75 208 LEU A C 1
ATOM 1605 O O . LEU A 1 208 ? -23.514 -3.472 47.382 1.00 90.75 208 LEU A O 1
ATOM 1609 N N . ILE A 1 209 ? -22.649 -2.230 45.722 1.00 89.88 209 ILE A N 1
ATOM 1610 C CA . ILE A 1 209 ? -23.464 -1.035 45.976 1.00 89.88 209 ILE A CA 1
ATOM 1611 C C . ILE A 1 209 ? -24.418 -0.844 44.789 1.00 89.88 209 ILE A C 1
ATOM 1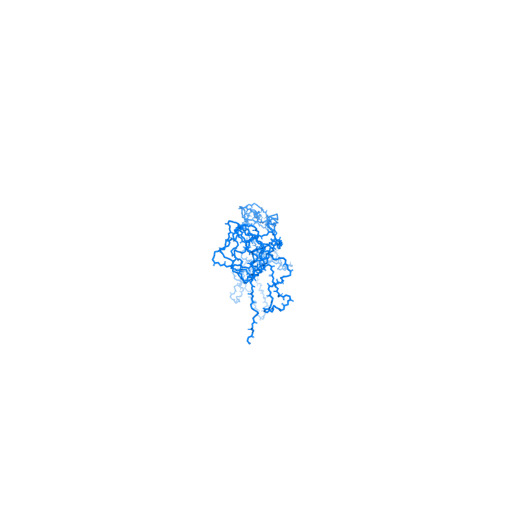613 O O . ILE A 1 209 ? -23.941 -0.694 43.659 1.00 89.88 209 ILE A O 1
ATOM 1617 N N . PRO A 1 210 ? -25.749 -0.859 44.992 1.00 91.31 210 PRO A N 1
ATOM 1618 C CA . PRO A 1 210 ? -26.692 -0.599 43.914 1.00 91.31 210 PRO A CA 1
ATOM 1619 C C . PRO A 1 210 ? -26.585 0.856 43.441 1.00 91.31 210 PRO A C 1
ATOM 1621 O O . PRO A 1 210 ? -26.264 1.758 44.210 1.00 91.31 210 PRO A O 1
ATOM 1624 N N . LYS A 1 211 ? -26.895 1.106 42.164 1.00 90.56 211 LYS A N 1
ATOM 1625 C CA . LYS A 1 211 ? -26.830 2.461 41.586 1.00 90.56 211 LYS A CA 1
ATOM 1626 C C . LYS A 1 211 ? -27.816 3.436 42.242 1.00 90.56 211 LYS A C 1
ATOM 1628 O O . LYS A 1 211 ? -27.549 4.632 42.294 1.00 90.56 211 LYS A O 1
ATOM 1633 N N . LEU A 1 212 ? -28.963 2.924 42.679 1.00 90.88 212 LEU A N 1
ATOM 1634 C CA . LEU A 1 212 ? -30.049 3.669 43.305 1.00 90.88 212 LEU A CA 1
ATOM 1635 C C . LEU A 1 212 ? -30.538 2.880 44.519 1.00 90.88 212 LEU A C 1
ATOM 1637 O O . LEU A 1 212 ? -30.625 1.650 44.462 1.00 90.88 212 LEU A O 1
ATOM 1641 N N . THR A 1 213 ? -30.864 3.595 45.591 1.00 91.88 213 THR A N 1
ATOM 1642 C CA . THR A 1 213 ? -31.477 3.028 46.796 1.00 91.88 213 THR A CA 1
ATOM 1643 C C . THR A 1 213 ? -32.819 2.375 46.452 1.00 91.88 213 THR A C 1
ATOM 1645 O O . THR A 1 213 ? -33.537 2.861 45.577 1.00 91.88 213 THR A O 1
ATOM 1648 N N . ASP A 1 214 ? -33.131 1.252 47.101 1.00 87.31 214 ASP A N 1
ATOM 1649 C CA . ASP A 1 214 ? -34.420 0.543 47.017 1.00 87.31 214 ASP A CA 1
ATOM 1650 C C . ASP A 1 214 ? -34.910 0.209 45.595 1.00 87.31 214 ASP A C 1
ATOM 1652 O O . ASP A 1 214 ? -36.108 0.144 45.335 1.00 87.31 214 ASP A O 1
ATOM 1656 N N . THR A 1 215 ? -33.989 0.020 44.644 1.00 90.00 215 THR A N 1
ATOM 1657 C CA . THR A 1 215 ? -34.336 -0.202 43.224 1.00 90.00 215 THR A CA 1
ATOM 1658 C C . THR A 1 215 ? -33.936 -1.583 42.699 1.00 90.00 215 THR A C 1
ATOM 1660 O O . THR A 1 215 ? -34.524 -2.061 41.731 1.00 90.00 215 THR A O 1
ATOM 1663 N N . TYR A 1 216 ? -32.921 -2.220 43.287 1.00 91.69 216 TYR A N 1
ATOM 1664 C CA . TYR A 1 216 ? -32.300 -3.421 42.725 1.00 91.69 216 TYR A CA 1
ATOM 1665 C C . TYR A 1 216 ? -32.329 -4.586 43.711 1.00 91.69 216 TYR A C 1
ATOM 1667 O O . TYR A 1 216 ? -31.940 -4.429 44.867 1.00 91.69 216 TYR A O 1
ATOM 1675 N N . ASP A 1 217 ? -32.713 -5.759 43.213 1.00 90.81 217 ASP A N 1
ATOM 1676 C CA . ASP A 1 217 ? -32.786 -6.994 43.990 1.00 90.81 217 ASP A CA 1
ATOM 1677 C C . ASP A 1 217 ? -31.508 -7.839 43.868 1.00 90.81 217 ASP A C 1
ATOM 1679 O O . ASP A 1 217 ? -30.835 -7.863 42.834 1.00 90.81 217 ASP A O 1
ATOM 1683 N N . LEU A 1 218 ? -31.217 -8.619 44.911 1.00 90.88 218 LEU A N 1
ATOM 1684 C CA . LEU A 1 218 ? -30.254 -9.721 44.870 1.00 90.88 218 LEU A CA 1
ATOM 1685 C C . LEU A 1 218 ? -31.002 -11.055 44.763 1.00 90.88 218 LEU A C 1
ATOM 1687 O O . LEU A 1 218 ? -31.272 -11.721 45.761 1.00 90.88 218 LEU A O 1
ATOM 1691 N N . GLY A 1 219 ? -31.293 -11.466 43.529 1.00 90.44 219 GLY A N 1
ATOM 1692 C CA . GLY A 1 219 ? -32.113 -12.643 43.226 1.00 90.44 219 GLY A CA 1
ATOM 1693 C C . GLY A 1 219 ? -33.536 -12.258 42.816 1.00 90.44 219 GLY A C 1
ATOM 1694 O O . GLY A 1 219 ? -33.801 -11.118 42.457 1.00 90.44 219 GLY A O 1
ATOM 1695 N N . SER A 1 220 ? -34.452 -13.225 42.808 1.00 91.88 220 SER A N 1
ATOM 1696 C CA . SER A 1 220 ? -35.885 -13.009 42.549 1.00 91.88 220 SER A CA 1
ATOM 1697 C C . SER A 1 220 ? -36.718 -14.153 43.134 1.00 91.88 220 SER A C 1
ATOM 1699 O O . SER A 1 220 ? -36.161 -15.183 43.512 1.00 91.88 220 SER A O 1
ATOM 1701 N N . SER A 1 221 ? -38.051 -14.043 43.106 1.00 87.31 221 SER A N 1
ATOM 1702 C CA . SER A 1 221 ? -38.976 -15.098 43.567 1.00 87.31 221 SER A CA 1
ATOM 1703 C C . SER A 1 221 ? -38.805 -16.457 42.870 1.00 87.31 221 SER A C 1
ATOM 1705 O O . SER A 1 221 ? -39.247 -17.475 43.394 1.00 87.31 221 SER A O 1
ATOM 1707 N N . THR A 1 222 ? -38.145 -16.490 41.709 1.00 92.00 222 THR A N 1
ATOM 1708 C CA . THR A 1 222 ? -37.873 -17.718 40.940 1.00 92.00 222 THR A CA 1
ATOM 1709 C C . THR A 1 222 ? -36.386 -18.065 40.850 1.00 92.00 222 THR A C 1
ATOM 1711 O O . THR A 1 222 ? -36.032 -19.142 40.376 1.00 92.00 222 THR A O 1
ATOM 1714 N N . LYS A 1 223 ? -35.500 -17.174 41.312 1.00 90.25 223 LYS A N 1
ATOM 1715 C CA . LYS A 1 223 ? -34.040 -17.345 41.288 1.00 90.25 223 LYS A CA 1
ATOM 1716 C C . LYS A 1 223 ? -33.457 -16.904 42.621 1.00 90.25 223 LYS A C 1
ATOM 1718 O O . LYS A 1 223 ? -33.035 -15.760 42.784 1.00 90.25 223 LYS A O 1
ATOM 1723 N N . LEU A 1 224 ? -33.476 -17.828 43.572 1.00 88.12 224 LEU A N 1
ATOM 1724 C CA . LEU A 1 224 ? -33.020 -17.602 44.937 1.00 88.12 224 LEU A CA 1
ATOM 1725 C C . LEU A 1 224 ? -31.567 -18.041 45.107 1.00 88.12 224 LEU A C 1
ATOM 1727 O O . LEU A 1 224 ? -31.127 -19.044 44.539 1.00 88.12 224 LEU A O 1
ATOM 1731 N N . TRP A 1 225 ? -30.838 -17.324 45.957 1.00 91.06 225 TRP A N 1
ATOM 1732 C CA . TRP A 1 225 ? -29.563 -17.809 46.465 1.00 91.06 225 TRP A CA 1
ATOM 1733 C C . TRP A 1 225 ? -29.799 -19.012 47.373 1.00 91.06 225 TRP A C 1
ATOM 1735 O O . TRP A 1 225 ? -30.693 -19.009 48.216 1.00 91.06 225 TRP A O 1
ATOM 1745 N N . ARG A 1 226 ? -28.959 -20.041 47.241 1.00 92.00 226 ARG A N 1
ATOM 1746 C CA . ARG A 1 226 ? -29.064 -21.242 48.081 1.00 92.00 226 ARG A CA 1
ATOM 1747 C C . ARG A 1 226 ? -28.850 -20.933 49.568 1.00 92.00 226 ARG A C 1
ATOM 1749 O O . ARG A 1 226 ? -29.490 -21.556 50.407 1.00 92.00 226 ARG A O 1
ATOM 1756 N N . LYS A 1 227 ? -27.901 -20.042 49.887 1.00 86.56 227 LYS A N 1
ATOM 1757 C CA . LYS A 1 227 ? -27.540 -19.599 51.246 1.00 86.56 227 LYS A CA 1
ATOM 1758 C C . LYS A 1 227 ? -26.920 -18.202 51.190 1.00 86.56 227 LYS A C 1
ATOM 1760 O O . LYS A 1 227 ? -26.138 -17.940 50.280 1.00 86.56 227 LYS A O 1
ATOM 1765 N N . GLY A 1 228 ? -27.206 -17.371 52.189 1.00 88.06 228 GLY A N 1
ATOM 1766 C CA . GLY A 1 228 ? -26.418 -16.180 52.510 1.00 88.06 228 GLY A CA 1
ATOM 1767 C C . GLY A 1 228 ? -25.514 -16.474 53.706 1.00 88.06 228 GLY A C 1
ATOM 1768 O O . GLY A 1 228 ? -25.987 -17.007 54.707 1.00 88.06 228 GLY A O 1
ATOM 1769 N N . TRP A 1 229 ? -24.225 -16.162 53.596 1.00 87.75 229 TRP A N 1
ATOM 1770 C CA . TRP A 1 229 ? -23.269 -16.234 54.703 1.00 87.75 229 TRP A CA 1
ATOM 1771 C C . TRP A 1 229 ? -22.804 -14.811 54.987 1.00 87.75 229 TRP A C 1
ATOM 1773 O O . TRP A 1 229 ? -22.027 -14.253 54.216 1.00 87.75 229 TRP A O 1
ATOM 1783 N N . LEU A 1 230 ? -23.343 -14.210 56.042 1.00 87.19 230 LEU A N 1
ATOM 1784 C CA . LEU A 1 230 ? -23.106 -12.818 56.413 1.00 87.19 230 LEU A CA 1
ATOM 1785 C C . LEU A 1 230 ? -22.548 -12.802 57.836 1.00 87.19 230 LEU A C 1
ATOM 1787 O O . LEU A 1 230 ? -23.040 -13.547 58.684 1.00 87.19 230 LEU A O 1
ATOM 1791 N N . SER A 1 231 ? -21.520 -11.992 58.090 1.00 88.75 231 SER A N 1
ATOM 1792 C CA . SER A 1 231 ? -21.021 -11.771 59.454 1.00 88.75 231 SER A CA 1
ATOM 1793 C C . SER A 1 231 ? -22.024 -10.968 60.276 1.00 88.75 231 SER A C 1
ATOM 1795 O O . SER A 1 231 ? -22.261 -11.275 61.438 1.00 88.75 231 SER A O 1
ATOM 1797 N N . GLU A 1 232 ? -22.628 -9.966 59.642 1.00 82.88 232 GLU A N 1
ATOM 1798 C CA . GLU A 1 232 ? -23.574 -9.029 60.231 1.00 82.88 232 GLU A CA 1
ATOM 1799 C C . GLU A 1 232 ? -24.662 -8.712 59.207 1.00 82.88 232 GLU A C 1
ATOM 1801 O O . GLU A 1 232 ? -24.435 -8.749 57.993 1.00 82.88 232 GLU A O 1
ATOM 1806 N N . MET A 1 233 ? -25.859 -8.420 59.701 1.00 82.12 233 MET A N 1
ATOM 1807 C CA . MET A 1 233 ? -26.985 -8.019 58.876 1.00 82.12 233 MET A CA 1
ATOM 1808 C C . MET A 1 233 ? -27.818 -7.023 59.667 1.00 82.12 233 MET A C 1
ATOM 1810 O O . MET A 1 233 ? -28.480 -7.384 60.640 1.00 82.12 233 MET A O 1
ATOM 1814 N N . GLU A 1 234 ? -27.751 -5.767 59.248 1.00 75.38 234 GLU A N 1
ATOM 1815 C CA . GLU A 1 234 ? -28.552 -4.702 59.835 1.00 75.38 234 GLU A CA 1
ATOM 1816 C C . GLU A 1 234 ? -30.036 -4.909 59.502 1.00 75.38 234 GLU A C 1
ATOM 1818 O O . GLU A 1 234 ? -30.373 -5.465 58.455 1.00 75.38 234 GLU A O 1
ATOM 1823 N N . ALA A 1 235 ? -30.903 -4.525 60.444 1.00 62.62 235 ALA A N 1
ATOM 1824 C CA . ALA A 1 235 ? -32.327 -4.860 60.524 1.00 62.62 235 ALA A CA 1
ATOM 1825 C C . ALA A 1 235 ? -33.020 -5.119 59.166 1.00 62.62 235 ALA A C 1
ATOM 1827 O O . ALA A 1 235 ? -33.234 -4.203 58.372 1.00 62.62 235 ALA A O 1
ATOM 1828 N N . ILE A 1 236 ? -33.441 -6.368 58.923 1.00 64.81 236 ILE A N 1
ATOM 1829 C CA . ILE A 1 236 ? -34.263 -6.697 57.752 1.00 64.81 236 ILE A CA 1
ATOM 1830 C C . ILE A 1 236 ? -35.668 -6.120 57.951 1.00 64.81 236 ILE A C 1
ATOM 1832 O O . ILE A 1 236 ? -36.378 -6.499 58.886 1.00 64.81 236 ILE A O 1
ATOM 1836 N N . LEU A 1 237 ? -36.115 -5.279 57.018 1.00 59.19 237 LEU A N 1
ATOM 1837 C CA . LEU A 1 237 ? -37.530 -4.957 56.877 1.00 59.19 237 LEU A CA 1
ATOM 1838 C C . LEU A 1 237 ? -38.210 -6.099 56.107 1.00 59.19 237 LEU A C 1
ATOM 1840 O O . LEU A 1 237 ? -38.184 -6.146 54.879 1.00 59.19 237 LEU A O 1
ATOM 1844 N N . PHE A 1 238 ? -38.784 -7.065 56.826 1.00 57.59 238 PHE A N 1
ATOM 1845 C CA . PHE A 1 238 ? -39.528 -8.152 56.191 1.00 57.59 238 PHE A CA 1
ATOM 1846 C C . PHE A 1 238 ? -40.828 -7.593 55.607 1.00 57.59 238 PHE A C 1
ATOM 1848 O O . PHE A 1 238 ? -41.784 -7.323 56.337 1.00 57.59 238 PHE A O 1
ATOM 1855 N N . ALA A 1 239 ? -40.877 -7.417 54.285 1.00 51.56 239 ALA A N 1
ATOM 1856 C CA . ALA A 1 239 ? -42.137 -7.193 53.599 1.00 51.56 239 ALA A CA 1
ATOM 1857 C C . ALA A 1 239 ? -43.013 -8.435 53.817 1.00 51.56 239 ALA A C 1
ATOM 1859 O O . ALA A 1 239 ? -42.630 -9.556 53.488 1.00 51.56 239 ALA A O 1
ATOM 1860 N N . LYS A 1 240 ? -44.142 -8.193 54.482 1.00 48.16 240 LYS A N 1
ATOM 1861 C CA . LYS A 1 240 ? -45.265 -9.087 54.767 1.00 48.16 240 LYS A CA 1
ATOM 1862 C C . LYS A 1 240 ? -45.310 -10.308 53.823 1.00 48.16 240 LYS A C 1
ATOM 1864 O O . LYS A 1 240 ? -45.421 -10.115 52.620 1.00 48.16 240 LYS A O 1
ATOM 1869 N N . GLU A 1 241 ? -45.234 -11.518 54.395 1.00 45.50 241 GLU A N 1
ATOM 1870 C CA . GLU A 1 241 ? -45.864 -12.782 53.931 1.00 45.50 241 GLU A CA 1
ATOM 1871 C C . GLU A 1 241 ? -45.023 -14.088 53.965 1.00 45.50 241 GLU A C 1
ATOM 1873 O O . GLU A 1 241 ? -45.614 -15.143 53.763 1.00 45.50 241 GLU A O 1
ATOM 1878 N N . THR A 1 242 ? -43.731 -14.149 54.330 1.00 43.97 242 THR A N 1
ATOM 1879 C CA . THR A 1 242 ? -43.116 -15.478 54.621 1.00 43.97 242 THR A CA 1
ATOM 1880 C C . THR A 1 242 ? -42.082 -15.474 55.742 1.00 43.97 242 THR A C 1
ATOM 1882 O O . THR A 1 242 ? -40.924 -15.118 55.541 1.00 43.97 242 THR A O 1
ATOM 1885 N N . ILE A 1 243 ? -42.490 -15.973 56.911 1.00 54.72 243 ILE A N 1
ATOM 1886 C CA . ILE A 1 243 ? -41.606 -16.418 57.994 1.00 54.72 243 ILE A CA 1
ATOM 1887 C C . ILE A 1 243 ? -41.776 -17.938 58.096 1.00 54.72 243 ILE A C 1
ATOM 1889 O O . ILE A 1 243 ? -42.814 -18.408 58.549 1.00 54.72 243 ILE A O 1
ATOM 1893 N N . THR A 1 244 ? -40.780 -18.723 57.671 1.00 52.06 244 THR A N 1
ATOM 1894 C CA . THR A 1 244 ? -40.738 -20.167 57.975 1.00 52.06 244 THR A CA 1
ATOM 1895 C C . THR A 1 244 ? -39.672 -20.407 59.037 1.00 52.06 244 THR A C 1
ATOM 1897 O O . THR A 1 244 ? -38.482 -20.466 58.741 1.00 52.06 244 THR A O 1
ATOM 1900 N N . LEU A 1 245 ? -40.109 -20.507 60.291 1.00 57.38 245 LEU A N 1
ATOM 1901 C CA . LEU A 1 245 ? -39.296 -20.906 61.439 1.00 57.38 245 LEU A CA 1
ATOM 1902 C C . LEU A 1 245 ? -39.4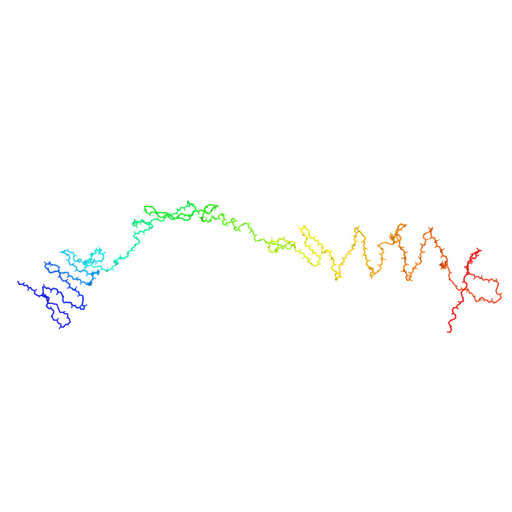07 -22.430 61.597 1.00 57.38 245 LEU A C 1
ATOM 1904 O O . LEU A 1 245 ? -40.485 -22.929 61.913 1.00 57.38 245 LEU A O 1
ATOM 1908 N N . LEU A 1 246 ? -38.318 -23.178 61.402 1.00 53.62 246 LEU A N 1
ATOM 1909 C CA . LEU A 1 246 ? -38.264 -24.603 61.752 1.00 53.62 246 LEU A CA 1
ATOM 1910 C C . LEU A 1 246 ? -37.278 -24.814 62.906 1.00 53.62 246 LEU A C 1
ATOM 1912 O O . LEU A 1 246 ? -36.067 -24.818 62.711 1.00 53.62 246 LEU A O 1
ATOM 1916 N N . GLY A 1 247 ? -37.820 -25.005 64.111 1.00 58.50 247 GLY A N 1
ATOM 1917 C CA . GLY A 1 247 ? -37.110 -25.605 65.247 1.00 58.50 247 GLY A CA 1
ATOM 1918 C C . GLY A 1 247 ? -36.172 -24.709 66.064 1.00 58.50 247 GLY A C 1
ATOM 1919 O O . GLY A 1 247 ? -35.499 -25.223 66.952 1.00 58.50 247 GLY A O 1
ATOM 1920 N N . GLY A 1 248 ? -36.128 -23.396 65.828 1.00 67.06 248 GLY A N 1
ATOM 1921 C CA . GLY A 1 248 ? -35.324 -22.467 66.628 1.00 67.06 248 GLY A CA 1
ATOM 1922 C C . GLY A 1 248 ? -35.882 -21.049 66.598 1.00 67.06 248 GLY A C 1
ATOM 1923 O O . GLY A 1 248 ? -36.606 -20.681 65.673 1.00 67.06 248 GLY A O 1
ATOM 1924 N N . TRP A 1 249 ? -35.562 -20.255 67.618 1.00 54.75 249 TRP A N 1
ATOM 1925 C CA . TRP A 1 249 ? -36.082 -18.899 67.745 1.00 54.75 249 TRP A CA 1
ATOM 1926 C C . TRP A 1 249 ? -35.094 -17.855 67.222 1.00 54.75 249 TRP A C 1
ATOM 1928 O O . TRP A 1 249 ? -33.983 -17.735 67.734 1.00 54.75 249 TRP A O 1
ATOM 1938 N N . PHE A 1 250 ? -35.531 -17.056 66.248 1.00 62.94 250 PHE A N 1
ATOM 1939 C CA . PHE A 1 250 ? -34.926 -15.764 65.932 1.00 62.94 250 PHE A CA 1
ATOM 1940 C C . PHE A 1 250 ? -35.785 -14.672 66.578 1.00 62.94 250 PHE A C 1
ATOM 1942 O O . PHE A 1 250 ? -36.923 -14.456 66.161 1.00 62.94 250 PHE A O 1
ATOM 1949 N N . TYR A 1 251 ? -35.266 -14.015 67.618 1.00 60.25 251 TYR A N 1
ATOM 1950 C CA . TYR A 1 251 ? -35.958 -12.923 68.305 1.00 60.25 251 TYR A CA 1
ATOM 1951 C C . TYR A 1 251 ? -35.258 -11.589 68.027 1.00 60.25 251 TYR A C 1
ATOM 1953 O O . TYR A 1 251 ? -34.137 -11.372 68.480 1.00 60.25 251 TYR A O 1
ATOM 1961 N N . VAL A 1 252 ? -35.948 -10.672 67.343 1.00 58.78 252 VAL A N 1
ATOM 1962 C CA . VAL A 1 252 ? -35.577 -9.249 67.284 1.00 58.78 252 VAL A CA 1
ATOM 1963 C C . VAL A 1 252 ? -36.358 -8.533 68.384 1.00 58.78 252 VAL A C 1
ATOM 1965 O O . VAL A 1 252 ? -37.576 -8.375 68.285 1.00 58.78 252 VAL A O 1
ATOM 1968 N N . THR A 1 253 ? -35.698 -8.149 69.480 1.00 61.31 253 THR A N 1
ATOM 1969 C CA . THR A 1 253 ? -36.372 -7.424 70.567 1.00 61.31 253 THR A CA 1
ATOM 1970 C C . THR A 1 253 ? -36.642 -5.990 70.133 1.00 61.31 253 THR A C 1
ATOM 1972 O O . THR A 1 253 ? -35.711 -5.219 69.932 1.00 61.31 253 THR A O 1
ATOM 1975 N N . LYS A 1 254 ? -37.924 -5.643 70.009 1.00 56.34 254 LYS A N 1
ATOM 1976 C CA . LYS A 1 254 ? -38.406 -4.314 69.605 1.00 56.34 254 LYS A CA 1
ATOM 1977 C C . LYS A 1 254 ? -38.173 -3.202 70.640 1.00 56.34 254 LYS A C 1
ATOM 1979 O O . LYS A 1 254 ? -38.254 -2.045 70.270 1.00 56.34 254 LYS A O 1
ATOM 1984 N N . ASP A 1 255 ? -37.843 -3.551 71.888 1.00 65.00 255 ASP A N 1
ATOM 1985 C CA . ASP A 1 255 ? -37.519 -2.613 72.972 1.00 65.00 255 ASP A CA 1
ATOM 1986 C C . ASP A 1 255 ? -36.577 -3.271 73.999 1.00 65.00 255 ASP A C 1
ATOM 1988 O O . ASP A 1 255 ? -36.841 -4.392 74.442 1.00 65.00 255 ASP A O 1
ATOM 1992 N N . ALA A 1 256 ? -35.515 -2.576 74.417 1.00 69.50 256 ALA A N 1
ATOM 1993 C CA . ALA A 1 256 ? -34.596 -3.008 75.476 1.00 69.50 256 ALA A CA 1
ATOM 1994 C C . ALA A 1 256 ? -34.332 -1.855 76.459 1.00 69.50 256 ALA A C 1
ATOM 1996 O O . ALA A 1 256 ? -34.225 -0.704 76.044 1.00 69.50 256 ALA A O 1
ATOM 1997 N N . GLY A 1 257 ? -34.225 -2.155 77.756 1.00 69.31 257 GLY A N 1
ATOM 1998 C CA . GLY A 1 257 ? -33.977 -1.148 78.789 1.00 69.31 257 GLY A CA 1
ATOM 1999 C C . GLY A 1 257 ? -33.723 -1.752 80.171 1.00 69.31 257 GLY A C 1
ATOM 2000 O O . GLY A 1 257 ? -33.913 -2.952 80.376 1.00 69.31 257 GLY A O 1
ATOM 2001 N N . THR A 1 258 ? -33.290 -0.905 81.104 1.00 69.81 258 THR A N 1
ATOM 2002 C CA . THR A 1 258 ? -33.102 -1.229 82.528 1.00 69.81 258 THR A CA 1
ATOM 2003 C C . THR A 1 258 ? -34.349 -0.809 83.301 1.00 69.81 258 THR A C 1
ATOM 2005 O O . THR A 1 258 ? -34.964 0.203 82.965 1.00 69.81 258 THR A O 1
ATOM 2008 N N . LEU A 1 259 ? -34.743 -1.574 84.322 1.00 69.44 259 LEU A N 1
ATOM 2009 C CA . LEU A 1 259 ? -35.895 -1.204 85.145 1.00 69.44 259 LEU A CA 1
ATOM 2010 C C . LEU A 1 259 ? -35.638 0.147 85.849 1.00 69.44 259 LEU A C 1
ATOM 2012 O O . LEU A 1 259 ? -34.517 0.364 86.311 1.00 69.44 259 LEU A O 1
ATOM 2016 N N . PRO A 1 260 ? -36.633 1.054 85.943 1.00 61.03 260 PRO A N 1
ATOM 2017 C CA . PRO A 1 260 ? -36.410 2.438 86.386 1.00 61.03 260 PRO A CA 1
ATOM 2018 C C . PRO A 1 260 ? -35.966 2.618 87.851 1.00 61.03 260 PRO A C 1
ATOM 2020 O O . PRO A 1 260 ? -35.571 3.719 88.226 1.00 61.03 260 PRO A O 1
ATOM 2023 N N . ALA A 1 261 ? -36.030 1.573 88.681 1.00 65.75 261 ALA A N 1
ATOM 2024 C CA . ALA A 1 261 ? -35.497 1.545 90.043 1.00 65.75 261 ALA A CA 1
ATOM 2025 C C . ALA A 1 261 ? -35.239 0.094 90.491 1.00 65.75 261 ALA A C 1
ATOM 2027 O O . ALA A 1 261 ? -35.842 -0.833 89.943 1.00 65.75 261 ALA A O 1
ATOM 2028 N N . ASP A 1 262 ? -34.371 -0.090 91.493 1.00 65.81 262 ASP A N 1
ATOM 2029 C CA . ASP A 1 262 ? -34.050 -1.403 92.064 1.00 65.81 262 ASP A CA 1
ATOM 2030 C C . ASP A 1 262 ? -35.321 -2.128 92.519 1.00 65.81 262 ASP A C 1
ATOM 2032 O O . ASP A 1 262 ? -36.032 -1.675 93.423 1.00 65.81 262 ASP A O 1
ATOM 2036 N N . VAL A 1 263 ? -35.599 -3.276 91.895 1.00 67.88 263 VAL A N 1
ATOM 2037 C CA . VAL A 1 263 ? -36.728 -4.114 92.294 1.00 67.88 263 VAL A CA 1
ATOM 2038 C C . VAL A 1 263 ? -36.367 -4.841 93.581 1.00 67.88 263 VAL A C 1
ATOM 2040 O O . VAL A 1 263 ? -35.487 -5.701 93.588 1.00 67.88 263 VAL A O 1
ATOM 2043 N N . ASN A 1 264 ? -37.029 -4.494 94.685 1.00 70.75 264 ASN A N 1
ATOM 2044 C CA . ASN A 1 264 ? -36.797 -5.136 95.980 1.00 70.75 264 ASN A CA 1
ATOM 2045 C C . ASN A 1 264 ? -37.829 -6.240 96.267 1.00 70.75 264 ASN A C 1
ATOM 2047 O O . ASN A 1 264 ? -38.877 -6.332 95.628 1.00 70.75 264 ASN A O 1
ATOM 2051 N N . THR A 1 265 ? -37.550 -7.073 97.271 1.00 75.25 265 THR A N 1
ATOM 2052 C CA . THR A 1 265 ? -38.334 -8.280 97.596 1.00 75.25 265 THR A CA 1
ATOM 2053 C C . THR A 1 265 ? -39.757 -8.018 98.096 1.00 75.25 265 THR A C 1
ATOM 2055 O O . THR A 1 265 ? -40.517 -8.968 98.271 1.00 75.25 265 THR A O 1
ATOM 2058 N N . SER A 1 266 ? -40.137 -6.759 98.326 1.00 75.50 266 SER A N 1
ATOM 2059 C CA . SER A 1 266 ? -41.481 -6.376 98.772 1.00 75.50 266 SER A CA 1
ATOM 2060 C C . SER A 1 266 ? -42.389 -5.857 97.651 1.00 75.50 266 SER A C 1
ATOM 2062 O O . SER A 1 266 ? -43.566 -5.596 97.895 1.00 75.50 266 SER A O 1
ATOM 2064 N N . GLN A 1 267 ? -41.884 -5.724 96.419 1.00 76.50 267 GLN A N 1
ATOM 2065 C CA . GLN A 1 267 ? -42.681 -5.246 95.288 1.00 76.50 267 GLN A CA 1
ATOM 2066 C C . GLN A 1 267 ? -43.497 -6.368 94.633 1.00 76.50 267 GLN A C 1
ATOM 2068 O O . GLN A 1 267 ? -42.976 -7.425 94.289 1.00 76.50 267 GLN A O 1
ATOM 2073 N N . THR A 1 268 ? -44.787 -6.108 94.409 1.00 79.56 268 THR A N 1
ATOM 2074 C CA . THR A 1 268 ? -45.724 -7.016 93.717 1.00 79.56 268 THR A CA 1
ATOM 2075 C C . THR A 1 268 ? -46.107 -6.531 92.315 1.00 79.56 268 THR A C 1
ATOM 2077 O O . THR A 1 268 ? -46.812 -7.229 91.589 1.00 79.56 268 THR A O 1
ATOM 2080 N N . THR A 1 269 ? -45.626 -5.350 91.917 1.00 75.00 269 THR A N 1
ATOM 2081 C CA . THR A 1 269 ? -45.879 -4.717 90.616 1.00 75.00 269 THR A CA 1
ATOM 2082 C C . THR A 1 269 ? -44.597 -4.085 90.080 1.00 75.00 269 THR A C 1
ATOM 2084 O O . THR A 1 269 ? -43.906 -3.393 90.826 1.00 75.00 269 THR A O 1
ATOM 2087 N N . ILE A 1 270 ? -44.308 -4.283 88.791 1.00 76.12 270 ILE A N 1
ATOM 2088 C CA . ILE A 1 270 ? -43.173 -3.671 88.085 1.00 76.12 270 ILE A CA 1
ATOM 2089 C C . ILE A 1 270 ? -43.730 -2.749 87.001 1.00 76.12 270 ILE A C 1
ATOM 2091 O O . ILE A 1 270 ? -44.552 -3.178 86.191 1.00 76.12 270 ILE A O 1
ATOM 2095 N N . ASP A 1 271 ? -43.277 -1.496 86.988 1.00 77.38 271 ASP A N 1
ATOM 2096 C CA . ASP A 1 271 ? -43.590 -0.547 85.922 1.00 77.38 271 ASP A CA 1
ATOM 2097 C C . ASP A 1 271 ? -42.520 -0.624 84.824 1.00 77.38 271 ASP A C 1
ATOM 2099 O O . ASP A 1 271 ? -41.338 -0.365 85.060 1.00 77.38 271 ASP A O 1
ATOM 2103 N N . PHE A 1 272 ? -42.939 -0.996 83.616 1.00 75.06 272 PHE A N 1
ATOM 2104 C CA . PHE A 1 272 ? -42.075 -1.089 82.438 1.00 75.06 272 PHE A CA 1
ATOM 2105 C C . PHE A 1 272 ? -42.061 0.209 81.609 1.00 75.06 272 PHE A C 1
ATOM 2107 O O . PHE A 1 272 ? -41.537 0.218 80.494 1.00 75.06 272 PHE A O 1
ATOM 2114 N N . GLY A 1 273 ? -42.654 1.295 82.122 1.00 7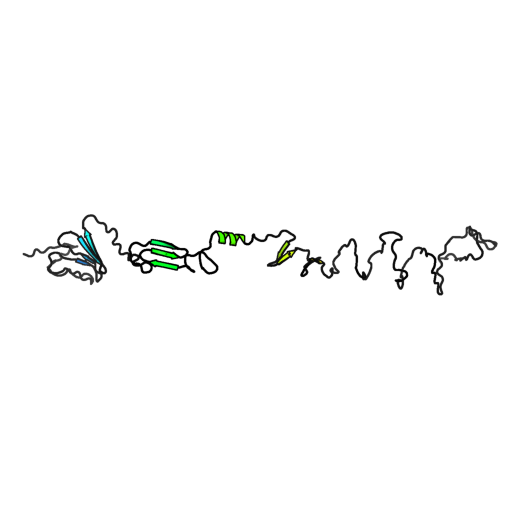4.31 273 GLY A N 1
ATOM 2115 C CA . GLY A 1 273 ? -42.722 2.608 81.473 1.00 74.31 273 GLY A CA 1
ATOM 2116 C C . GLY A 1 273 ? -43.693 2.667 80.292 1.00 74.31 273 GLY A C 1
ATOM 2117 O O . GLY A 1 273 ? -43.697 3.638 79.538 1.00 74.31 273 GLY A O 1
ATOM 2118 N N . LYS A 1 274 ? -44.500 1.617 80.103 1.00 74.12 274 LYS A N 1
ATOM 2119 C CA . LYS A 1 274 ? -45.511 1.501 79.049 1.00 74.12 274 LYS A CA 1
ATOM 2120 C C . LYS A 1 274 ? -46.595 0.505 79.439 1.00 74.12 274 LYS A C 1
ATOM 2122 O O . LYS A 1 274 ? -46.368 -0.391 80.251 1.00 74.12 274 LYS A O 1
ATOM 2127 N N . ALA A 1 275 ? -47.769 0.660 78.834 1.00 77.25 275 ALA A N 1
ATOM 2128 C CA . ALA A 1 275 ? -48.871 -0.270 79.021 1.00 77.25 275 ALA A CA 1
ATOM 2129 C C . ALA A 1 275 ? -48.471 -1.671 78.537 1.00 77.25 275 ALA A C 1
ATOM 2131 O O . ALA A 1 275 ? -48.072 -1.845 77.386 1.00 77.25 275 ALA A O 1
ATOM 2132 N N . MET A 1 276 ? -48.589 -2.651 79.429 1.00 78.88 276 MET A N 1
ATOM 2133 C CA . MET A 1 276 ? -48.385 -4.061 79.120 1.00 78.88 276 MET A CA 1
ATOM 2134 C C . MET A 1 276 ? -49.732 -4.702 78.814 1.00 78.88 276 MET A C 1
ATOM 2136 O O . MET A 1 276 ? -50.705 -4.501 79.544 1.00 78.88 276 MET A O 1
ATOM 2140 N N . THR A 1 277 ? -49.790 -5.485 77.746 1.00 79.81 277 THR A N 1
ATOM 2141 C CA . THR A 1 277 ? -50.990 -6.215 77.347 1.00 79.81 277 THR A CA 1
ATOM 2142 C C . THR A 1 277 ? -50.835 -7.704 77.633 1.00 79.81 277 THR A C 1
ATOM 2144 O O . THR A 1 277 ? -49.732 -8.243 77.742 1.00 79.81 277 THR A O 1
ATOM 2147 N N . THR A 1 278 ? -51.960 -8.397 77.793 1.00 77.62 278 THR A N 1
ATOM 2148 C CA . THR A 1 278 ? -51.970 -9.856 77.921 1.00 77.62 278 THR A CA 1
ATOM 2149 C C . THR A 1 278 ? -51.269 -10.480 76.704 1.00 77.62 278 THR A C 1
ATOM 2151 O O . THR A 1 278 ? -51.641 -10.174 75.575 1.00 77.62 278 THR A O 1
ATOM 2154 N N . ASN A 1 279 ? -50.295 -11.371 76.944 1.00 72.06 279 ASN A N 1
ATOM 2155 C CA . ASN A 1 279 ? -49.404 -12.037 75.966 1.00 72.06 279 ASN A 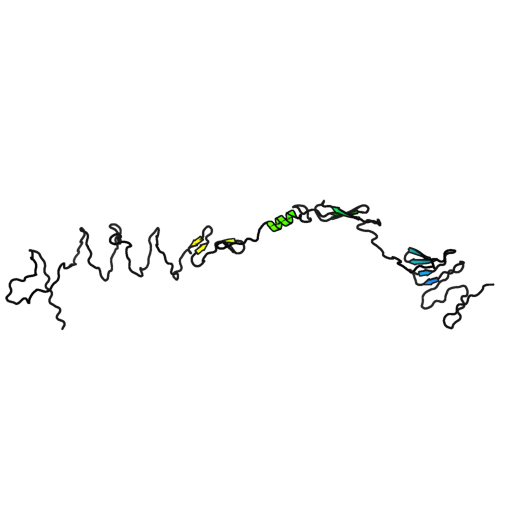CA 1
ATOM 2156 C C . ASN A 1 279 ? -48.125 -11.292 75.550 1.00 72.06 279 ASN A C 1
ATOM 2158 O O . ASN A 1 279 ? -47.366 -11.828 74.740 1.00 72.06 279 ASN A O 1
ATOM 2162 N N . ASP A 1 280 ? -47.823 -10.121 76.112 1.00 76.00 280 ASP A N 1
ATOM 2163 C CA . ASP A 1 280 ? -46.465 -9.586 75.997 1.00 76.00 280 ASP A CA 1
ATOM 2164 C C . ASP A 1 280 ? -45.459 -10.517 76.704 1.00 76.00 280 ASP A C 1
ATOM 2166 O O . ASP A 1 280 ? -45.665 -10.938 77.845 1.00 76.00 280 ASP A O 1
ATOM 2170 N N . ILE A 1 281 ? -44.369 -10.862 76.009 1.00 71.69 281 ILE A N 1
ATOM 2171 C CA . ILE A 1 281 ? -43.317 -11.754 76.515 1.00 71.69 281 ILE A CA 1
ATOM 2172 C C . ILE A 1 281 ? -42.141 -10.912 76.992 1.00 71.69 281 ILE A C 1
ATOM 2174 O O . ILE A 1 281 ? -41.589 -10.105 76.241 1.00 71.69 281 ILE A O 1
ATOM 2178 N N . PHE A 1 282 ? -41.715 -11.164 78.225 1.00 72.94 282 PHE A N 1
ATOM 2179 C CA . PHE A 1 282 ? -40.523 -10.567 78.805 1.00 72.94 282 PHE A CA 1
ATOM 2180 C C . PHE A 1 282 ? -39.427 -11.600 78.960 1.00 72.94 282 PHE A C 1
ATOM 2182 O O . PHE A 1 282 ? -39.677 -12.754 79.306 1.00 72.94 282 PHE A O 1
ATOM 2189 N N . VAL A 1 283 ? -38.193 -11.146 78.776 1.00 73.25 283 VAL A N 1
ATOM 2190 C CA . VAL A 1 283 ? -37.005 -11.939 79.066 1.00 73.25 283 VAL A CA 1
ATOM 2191 C C . VAL A 1 283 ? -36.159 -11.146 80.048 1.00 73.25 283 VAL A C 1
ATOM 2193 O O . VAL A 1 283 ? -35.488 -10.187 79.663 1.00 73.25 283 VAL A O 1
ATOM 2196 N N . PHE A 1 284 ? -36.203 -11.539 81.322 1.00 71.69 284 PHE A N 1
ATOM 2197 C CA . PHE A 1 284 ? -35.252 -11.047 82.312 1.00 71.69 284 PHE A CA 1
ATOM 2198 C C . PHE A 1 284 ? -33.893 -11.681 82.049 1.00 71.69 284 PHE A C 1
ATOM 2200 O O . PHE A 1 284 ? -33.780 -12.892 81.863 1.00 71.69 284 PHE A O 1
ATOM 2207 N N . ARG A 1 285 ? -32.859 -10.847 82.028 1.00 68.75 285 ARG A N 1
ATOM 2208 C CA . ARG A 1 285 ? -31.473 -11.283 81.887 1.00 68.75 285 ARG A CA 1
ATOM 2209 C C . ARG A 1 285 ? -30.749 -10.799 83.127 1.00 68.75 285 ARG A C 1
ATOM 2211 O O . ARG A 1 285 ? -30.830 -9.616 83.450 1.00 68.75 285 ARG A O 1
ATOM 2218 N N . GLN A 1 286 ? -30.081 -11.699 83.833 1.00 65.19 286 GLN A N 1
ATOM 2219 C CA . GLN A 1 286 ? -29.206 -11.295 84.925 1.00 65.19 286 GLN A CA 1
ATOM 2220 C C . GLN A 1 286 ? -28.053 -10.462 84.329 1.00 65.19 286 GLN A C 1
ATOM 2222 O O . GLN A 1 286 ? -27.536 -10.849 83.275 1.00 65.19 286 GLN A O 1
ATOM 2227 N N . PRO A 1 287 ? -27.667 -9.315 84.923 1.00 61.78 287 PRO A N 1
ATOM 2228 C CA . PRO A 1 287 ? -26.474 -8.604 84.481 1.00 61.78 287 PRO A CA 1
ATOM 2229 C C . PRO A 1 287 ? -25.270 -9.541 84.605 1.00 61.78 287 PRO A C 1
ATOM 2231 O O . PRO A 1 287 ? -25.173 -10.311 85.561 1.00 61.78 287 PRO A O 1
ATOM 2234 N N . LEU A 1 288 ? -24.375 -9.501 83.616 1.00 58.41 288 LEU A N 1
ATOM 2235 C CA . LEU A 1 288 ? -23.143 -10.280 83.638 1.00 58.41 288 LEU A CA 1
ATOM 2236 C C . LEU A 1 288 ? -22.334 -9.861 84.876 1.00 58.41 288 LEU A C 1
ATOM 2238 O O . LEU A 1 288 ? -21.795 -8.757 84.914 1.00 58.41 288 LEU A O 1
ATOM 2242 N N . THR A 1 289 ? -22.260 -10.716 85.893 1.00 48.56 289 THR A N 1
ATOM 2243 C CA . THR A 1 289 ? -21.244 -10.586 86.938 1.00 48.56 289 THR A CA 1
ATOM 2244 C C . THR A 1 289 ? -19.927 -10.997 86.309 1.00 48.56 289 THR A C 1
ATOM 2246 O O . THR A 1 289 ? -19.694 -12.181 86.073 1.00 48.56 289 THR A O 1
ATOM 2249 N N . VAL A 1 290 ? -19.114 -10.007 85.951 1.00 45.03 290 VAL A N 1
ATOM 2250 C CA . VAL A 1 290 ? -17.697 -10.242 85.686 1.00 45.03 290 VAL A CA 1
ATOM 2251 C C . VAL A 1 290 ? -17.094 -10.658 87.029 1.00 45.03 290 VAL A C 1
ATOM 2253 O O . VAL A 1 290 ? -17.247 -9.915 87.999 1.00 45.03 290 VAL A O 1
ATOM 2256 N N . GLU A 1 291 ? -16.537 -11.868 87.099 1.00 54.78 291 GLU A N 1
ATOM 2257 C CA . GLU A 1 291 ? -15.756 -12.332 88.257 1.00 54.78 291 GLU A CA 1
ATOM 2258 C C . GLU A 1 291 ? -14.536 -11.436 88.511 1.00 54.78 291 GLU A C 1
ATOM 2260 O O . GLU A 1 291 ? -13.922 -10.970 87.520 1.00 54.78 291 GLU A O 1
#

pLDDT: mean 72.93, std 17.96, range [37.38, 98.0]

Radius of gyration: 67.16 Å; chains: 1; bounding box: 140×51×173 Å

Sequence (291 aa):
MKKNIWLLVIGFWLLVAGGRWPVVNAQTYDHSAGTSYPSFRIGVDPYLDFQPTADTGLVKIELNGYVKYLATKGWVLQHIATGSGIKHLNGLSDSTQTFAIDTSGTDFAITSASTIHTFKLPFATAVNHGKLRSTDWTKFNNKENALTFSYPLVRTVNAISLSYNSTNLKQTSNQLNTIQDIATTSSPTFSNVTATNDLTAGFVNSNLIPKLTDTYDLGSSTKLWRKGWLSEMEAILFAKETITLLGGWFYVTKDAGTLPADVNTSQTTIDFGKAMTTNDIFVFRQPLTVE

Secondary structure (DSSP, 8-state):
-----EEEETTEEEE--SS-PPPBTTB-----TTSSS--EEESSSS-EEE-B-TTT-EEEEEETTEEEEEETTT------------S-BTTB--S--EEEEE--SSS-EEEEETTEEEEE-PBP-SS---BPPHHHHHHHHTS-------TTEEEETTEEEE---TTTEEE-SS-EEE-SS--TT-----S----SS----S--SS----SSTT---SSBTTB--S----S--------SS-----SS-----S-----SS---TT-S----SS---TT------------